Protein AF-A0A938WIM3-F1 (afdb_monomer_lite)

Sequence (213 aa):
MIEVRVRYTKAAQGDPAMLARLRRPMVLGEALARQVADRVARQGRTATPFDAYSGERKGRAYVVSDAYAAQLGLAGARWRSSSAFHAGAGVRPGTARATGGMWRGLQVRNSGADAVILDFAGS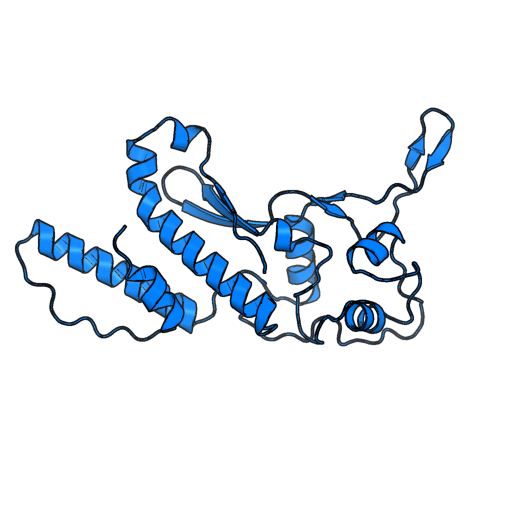SLGAKRQATKTKSGRQRARPVLIRNQTKGGTVWRHSRVNVLQPTDSENEALGAAVARWAQQLISATLGGEVGRFSSSGDPVLLARLARPI

Secondary structure (DSSP, 8-state):
-PPPEEE--HHHHT-HHHHHHHHHHHHHHHHHHHHHHHIIIII---SS---TT----SSS-EE--HHHHHHTT---SEES-HHHHHHHTTPPTT----STTGGGGEEEEEETTTEEEEEE-SEEEEEEEEEEEPTTS-EEEEEEEEEHHHHHHHHHHHH---TTPPPHHHHHHHHHHHHHHHHHHHHHHHT---------S-HHHHHHHTS--

Foldseek 3Di:
DQDEAEDEDPVCVVDVVLCVLCVLVSLLQRLLLVVLVCCQQPVLDAQDFFFPLVDQDPDDWQFFDQVLLVLLVHGDGTHSGSNRSCVVSVHDGRGPNPLSCQSNQFYWYDDPSHDIDTARADWGFDRDFDQDQDPVRDTDRDGDTDGSRVSQVVCCVPTVGRSSDDHPLSVQLSVLLVVVVVLVVCCVVVVHDRDDDDGGGDVSSNVSSPDDD

Radius of gyration: 21.4 Å; chains: 1; bounding box: 56×39×64 Å

Structure (mmCIF, N/CA/C/O backbone):
data_AF-A0A938WIM3-F1
#
_entry.id   AF-A0A938WIM3-F1
#
loop_
_atom_site.group_PDB
_atom_site.id
_atom_site.type_symbol
_atom_site.label_atom_id
_atom_site.label_alt_id
_atom_site.label_comp_id
_atom_site.label_asym_id
_atom_site.label_entity_id
_atom_site.label_seq_id
_atom_site.pdbx_PDB_ins_code
_atom_site.Cartn_x
_atom_site.Cartn_y
_atom_site.Cartn_z
_atom_site.occupancy
_atom_site.B_iso_or_equiv
_atom_site.auth_seq_id
_atom_site.auth_comp_id
_atom_site.auth_asym_id
_atom_site.auth_atom_id
_atom_site.pdbx_PDB_model_num
ATOM 1 N N . MET A 1 1 ? 9.669 -10.719 -0.616 1.00 66.88 1 MET A N 1
ATOM 2 C CA . MET A 1 1 ? 8.440 -10.334 0.113 1.00 66.88 1 MET A CA 1
ATOM 3 C C . MET A 1 1 ? 8.373 -8.810 0.136 1.00 66.88 1 MET A C 1
ATOM 5 O O . MET A 1 1 ? 9.432 -8.205 0.243 1.00 66.88 1 MET A O 1
ATOM 9 N N . ILE A 1 2 ? 7.205 -8.191 -0.071 1.00 82.69 2 ILE A N 1
ATOM 10 C CA . ILE A 1 2 ? 7.058 -6.733 0.105 1.00 82.69 2 ILE A CA 1
ATOM 11 C C . ILE A 1 2 ? 6.958 -6.480 1.612 1.00 82.69 2 ILE A C 1
ATOM 13 O O . ILE A 1 2 ? 6.100 -7.061 2.270 1.00 82.69 2 ILE A O 1
ATOM 17 N N . GLU A 1 3 ? 7.861 -5.671 2.154 1.00 88.69 3 GLU A N 1
ATOM 18 C CA . GLU A 1 3 ? 7.869 -5.303 3.570 1.00 88.69 3 GLU A CA 1
ATOM 19 C C . GLU A 1 3 ? 6.874 -4.161 3.816 1.00 88.69 3 GLU A C 1
ATOM 21 O O . GLU A 1 3 ? 6.844 -3.193 3.055 1.00 88.69 3 GLU A O 1
ATOM 26 N N . VAL A 1 4 ? 6.069 -4.275 4.875 1.00 92.38 4 VAL A N 1
ATOM 27 C CA . VAL A 1 4 ? 5.152 -3.222 5.327 1.00 92.38 4 VAL A CA 1
ATOM 28 C C . VAL A 1 4 ? 5.770 -2.540 6.535 1.00 92.38 4 VAL A C 1
ATOM 30 O O . VAL A 1 4 ? 6.041 -3.193 7.541 1.00 92.38 4 VAL A O 1
ATOM 33 N N . ARG A 1 5 ? 5.973 -1.225 6.452 1.00 95.31 5 ARG A N 1
ATOM 34 C CA . ARG A 1 5 ? 6.494 -0.430 7.570 1.00 95.31 5 ARG A CA 1
ATOM 35 C C . ARG A 1 5 ? 5.356 0.207 8.348 1.00 95.31 5 ARG A C 1
ATOM 37 O O . ARG A 1 5 ? 4.526 0.885 7.758 1.00 95.31 5 ARG A O 1
ATOM 44 N N . VAL A 1 6 ? 5.351 0.056 9.665 1.00 95.12 6 VAL A N 1
ATOM 45 C CA . VAL A 1 6 ? 4.399 0.742 10.547 1.00 95.12 6 VAL A CA 1
ATOM 46 C C . VAL A 1 6 ? 5.105 1.919 11.201 1.00 95.12 6 VAL A C 1
ATOM 48 O O . VAL A 1 6 ? 6.184 1.759 11.770 1.00 95.12 6 VAL A O 1
ATOM 51 N N . ARG A 1 7 ? 4.529 3.118 11.095 1.00 94.62 7 ARG A N 1
ATOM 52 C CA . ARG A 1 7 ? 5.151 4.339 11.610 1.00 94.62 7 ARG A CA 1
ATOM 53 C C . ARG A 1 7 ? 4.153 5.227 12.334 1.00 94.62 7 ARG A C 1
ATOM 55 O O . ARG A 1 7 ? 3.175 5.677 11.752 1.00 94.62 7 ARG A O 1
ATOM 62 N N . TYR A 1 8 ? 4.492 5.583 13.564 1.00 93.50 8 TYR A N 1
ATOM 63 C CA . TYR A 1 8 ? 3.799 6.624 14.310 1.00 93.50 8 TYR A CA 1
ATOM 64 C C . TYR A 1 8 ? 4.459 7.990 14.071 1.00 93.50 8 TYR A C 1
ATOM 66 O O . TYR A 1 8 ? 5.676 8.088 13.867 1.00 93.50 8 TYR A O 1
ATOM 74 N N . THR A 1 9 ? 3.666 9.059 14.057 1.00 92.50 9 THR A N 1
ATOM 75 C CA . THR A 1 9 ? 4.173 10.434 14.073 1.00 92.50 9 THR A CA 1
ATOM 76 C C . THR A 1 9 ? 4.853 10.724 15.409 1.00 92.50 9 THR A C 1
ATOM 78 O O . THR A 1 9 ? 4.514 10.130 16.429 1.00 92.50 9 THR A O 1
ATOM 81 N N . LYS A 1 10 ? 5.787 11.685 15.424 1.00 92.12 10 LYS A N 1
ATOM 82 C CA . LYS A 1 10 ? 6.455 12.115 16.665 1.00 92.12 10 LYS A CA 1
ATOM 83 C C . LYS A 1 10 ? 5.457 12.562 17.738 1.00 92.12 10 LYS A C 1
ATOM 85 O O . LYS A 1 10 ? 5.665 12.275 18.906 1.00 92.12 10 LYS A O 1
ATOM 90 N N . ALA A 1 11 ? 4.378 13.231 17.323 1.00 89.44 11 ALA A N 1
ATOM 91 C CA . ALA A 1 11 ? 3.314 13.665 18.224 1.00 89.44 11 ALA A CA 1
ATOM 92 C C . ALA A 1 11 ? 2.651 12.471 18.924 1.00 89.44 11 ALA A C 1
ATOM 94 O O . ALA A 1 11 ? 2.582 12.454 20.144 1.00 89.44 11 ALA A O 1
ATOM 95 N N . ALA A 1 12 ? 2.269 11.435 18.167 1.00 90.31 12 ALA A N 1
ATOM 96 C CA . ALA A 1 12 ? 1.715 10.217 18.751 1.00 90.31 12 ALA A CA 1
ATOM 97 C C . ALA A 1 12 ? 2.726 9.530 19.680 1.00 90.31 12 ALA A C 1
ATOM 99 O O . ALA A 1 12 ? 2.367 9.116 20.767 1.00 90.31 12 ALA A O 1
ATOM 100 N N . GLN A 1 13 ? 4.008 9.462 19.307 1.00 91.25 13 GLN A N 1
ATOM 101 C CA . GLN A 1 13 ? 5.039 8.851 20.159 1.00 91.25 13 GLN A CA 1
ATOM 102 C C . GLN A 1 13 ? 5.211 9.543 21.523 1.00 91.25 13 GLN A C 1
ATOM 104 O O . GLN A 1 13 ? 5.648 8.891 22.466 1.00 91.25 13 GLN A O 1
ATOM 109 N N . GLY A 1 14 ? 4.886 10.835 21.625 1.00 91.44 14 GLY A N 1
ATOM 110 C CA . GLY A 1 14 ? 4.931 11.600 22.873 1.00 91.44 14 GLY A CA 1
ATOM 111 C C . GLY A 1 14 ? 3.618 11.623 23.662 1.00 91.44 14 GLY A C 1
ATOM 112 O O . GLY A 1 14 ? 3.595 12.198 24.745 1.00 91.44 14 GLY A O 1
ATOM 113 N N . ASP A 1 15 ? 2.541 11.026 23.144 1.00 94.00 15 ASP A N 1
ATOM 114 C CA . ASP A 1 15 ? 1.203 11.057 23.744 1.00 94.00 15 ASP A CA 1
ATOM 115 C C . ASP A 1 15 ? 0.651 9.624 23.913 1.00 94.00 15 ASP A C 1
ATOM 117 O O . ASP A 1 15 ? 0.128 9.027 22.961 1.00 94.00 15 ASP A O 1
ATOM 121 N N . PRO A 1 16 ? 0.738 9.050 25.131 1.00 93.12 16 PRO A N 1
ATOM 122 C CA . PRO A 1 16 ? 0.231 7.710 25.418 1.00 93.12 16 PRO A CA 1
ATOM 123 C C . PRO A 1 16 ? -1.268 7.537 25.137 1.00 93.12 16 PRO A C 1
ATOM 125 O O . PRO A 1 16 ? -1.687 6.463 24.697 1.00 93.12 16 PRO A O 1
ATOM 128 N N . ALA A 1 17 ? -2.080 8.577 25.349 1.00 91.75 17 ALA A N 1
ATOM 129 C CA . ALA A 1 17 ? -3.516 8.518 25.091 1.00 91.75 17 ALA A CA 1
ATOM 130 C C . ALA A 1 17 ? -3.792 8.464 23.582 1.00 91.75 17 ALA A C 1
ATOM 132 O O . ALA A 1 17 ? -4.634 7.684 23.125 1.00 91.75 17 ALA A O 1
ATOM 133 N N . MET A 1 18 ? -3.033 9.223 22.787 1.00 92.81 18 MET A N 1
ATOM 134 C CA . MET A 1 18 ? -3.094 9.140 21.329 1.00 92.81 18 MET A CA 1
ATOM 135 C C . MET A 1 18 ? -2.651 7.764 20.816 1.00 92.81 18 MET A C 1
ATOM 137 O O . MET A 1 18 ? -3.316 7.204 19.943 1.00 92.81 18 MET A O 1
ATOM 141 N N . LEU A 1 19 ? -1.584 7.172 21.366 1.00 91.31 19 LEU A N 1
ATOM 142 C CA . LEU A 1 19 ? -1.172 5.805 21.003 1.00 91.31 19 LEU A CA 1
ATOM 143 C C . LEU A 1 19 ? -2.258 4.777 21.314 1.00 91.31 19 LEU A C 1
ATOM 145 O O . LEU A 1 19 ? -2.534 3.915 20.477 1.00 91.31 19 LEU A O 1
ATOM 149 N N . ALA A 1 20 ? -2.899 4.882 22.480 1.00 89.50 20 ALA A N 1
ATOM 150 C CA . ALA A 1 20 ? -3.992 3.995 22.858 1.00 89.50 20 ALA A CA 1
ATOM 151 C C . ALA A 1 20 ? -5.162 4.081 21.862 1.00 89.50 20 ALA A C 1
ATOM 153 O O . ALA A 1 20 ? -5.656 3.046 21.409 1.00 89.50 20 ALA A O 1
ATOM 154 N N . ARG A 1 21 ? -5.545 5.298 21.447 1.00 88.94 21 ARG A N 1
ATOM 155 C CA . ARG A 1 21 ? -6.585 5.530 20.424 1.00 88.94 21 ARG A CA 1
ATOM 156 C C . ARG A 1 21 ? -6.195 4.965 19.057 1.00 88.94 21 ARG A C 1
ATOM 158 O O . ARG A 1 21 ? -7.014 4.334 18.393 1.00 88.94 21 ARG A O 1
ATOM 165 N N . LEU A 1 22 ? -4.939 5.146 18.651 1.00 91.81 22 LEU A N 1
ATOM 166 C CA . LEU A 1 22 ? -4.439 4.720 17.342 1.00 91.81 22 LEU A CA 1
ATOM 167 C C . LEU A 1 22 ? -4.170 3.215 17.238 1.00 91.81 22 LEU A C 1
ATOM 169 O O . LEU A 1 22 ? -4.113 2.701 16.122 1.00 91.81 22 LEU A O 1
ATOM 173 N N . ARG A 1 23 ? -4.023 2.493 18.356 1.00 89.81 23 ARG A N 1
ATOM 174 C CA . ARG A 1 23 ? -3.615 1.076 18.366 1.00 89.81 23 ARG A CA 1
ATOM 175 C C . ARG A 1 23 ? -4.483 0.209 17.451 1.00 89.81 23 ARG A C 1
ATOM 177 O O . ARG A 1 23 ? -3.959 -0.477 16.578 1.00 89.81 23 ARG A O 1
ATOM 184 N N . ARG A 1 24 ? -5.808 0.275 17.606 1.00 89.06 24 ARG A N 1
ATOM 185 C CA . ARG A 1 24 ? -6.769 -0.514 16.811 1.00 89.06 24 ARG A CA 1
ATOM 186 C C . ARG A 1 24 ? -6.771 -0.122 15.321 1.00 89.06 24 ARG A C 1
ATOM 188 O O . ARG A 1 24 ? -6.560 -1.009 14.492 1.00 89.06 24 ARG A O 1
ATOM 195 N N . PRO A 1 25 ? -6.934 1.165 14.948 1.00 90.88 25 PRO A N 1
ATOM 196 C CA . PRO A 1 25 ? -6.823 1.594 13.553 1.00 90.88 25 PRO A CA 1
ATOM 197 C C . PRO A 1 25 ? -5.499 1.205 12.884 1.00 90.88 25 PRO A C 1
ATOM 199 O O . PRO A 1 25 ? -5.487 0.796 11.724 1.00 90.88 25 PRO A O 1
ATOM 202 N N . MET A 1 26 ? -4.376 1.311 13.599 1.00 93.88 26 MET A N 1
ATOM 203 C CA . MET A 1 26 ? -3.057 0.977 13.056 1.00 93.88 26 MET A CA 1
ATOM 204 C C . MET A 1 26 ? -2.914 -0.525 12.793 1.00 93.88 26 MET A C 1
ATOM 206 O O . MET A 1 26 ? -2.364 -0.895 11.758 1.00 93.88 26 MET A O 1
ATOM 210 N N . VAL A 1 27 ? -3.472 -1.378 13.661 1.00 91.88 27 VAL A N 1
ATOM 211 C CA . VAL A 1 27 ? -3.548 -2.833 13.435 1.00 91.88 27 VAL A CA 1
ATOM 212 C C . VAL A 1 27 ? -4.383 -3.159 12.191 1.00 91.88 27 VAL A C 1
ATOM 214 O O . VAL A 1 27 ? -3.941 -3.961 11.366 1.00 91.88 27 VAL A O 1
ATOM 217 N N . LEU A 1 28 ? -5.542 -2.508 11.997 1.00 92.12 28 LEU A N 1
ATOM 218 C CA . LEU A 1 28 ? -6.341 -2.667 10.768 1.00 92.12 28 LEU A CA 1
ATOM 219 C C . LEU A 1 28 ? -5.537 -2.267 9.530 1.00 92.12 28 LEU A C 1
ATOM 221 O O . LEU A 1 28 ? -5.473 -3.017 8.555 1.00 92.12 28 LEU A O 1
ATOM 225 N N . GLY A 1 29 ? -4.899 -1.096 9.583 1.00 94.31 29 GLY A N 1
ATOM 226 C CA . GLY A 1 29 ? -4.093 -0.579 8.485 1.00 94.31 29 GLY A CA 1
ATOM 227 C C . GLY A 1 29 ? -2.927 -1.504 8.136 1.00 94.31 29 GLY A C 1
ATOM 228 O O . GLY A 1 29 ? -2.698 -1.785 6.961 1.00 94.31 29 GLY A O 1
ATOM 229 N N . GLU A 1 30 ? -2.212 -2.022 9.137 1.00 95.25 30 GLU A N 1
ATOM 230 C CA . GLU A 1 30 ? -1.117 -2.974 8.937 1.00 95.25 30 GLU A CA 1
ATOM 231 C C . GLU A 1 30 ? -1.606 -4.282 8.309 1.00 95.25 30 GLU A C 1
ATOM 233 O O . GLU A 1 30 ? -1.016 -4.751 7.331 1.00 95.25 30 GLU A O 1
ATOM 238 N N . ALA A 1 31 ? -2.689 -4.859 8.832 1.00 93.75 31 ALA A N 1
ATOM 239 C CA . ALA A 1 31 ? -3.257 -6.095 8.307 1.00 93.75 31 ALA A CA 1
ATOM 240 C C . ALA A 1 31 ? -3.690 -5.937 6.841 1.00 93.75 31 ALA A C 1
ATOM 242 O O . ALA A 1 31 ? -3.344 -6.779 6.005 1.00 93.75 31 ALA A O 1
ATOM 243 N N . LEU A 1 32 ? -4.363 -4.828 6.515 1.00 94.88 32 LEU A N 1
ATOM 244 C CA . LEU A 1 32 ? -4.745 -4.484 5.147 1.00 94.88 32 LEU A CA 1
ATOM 245 C C . LEU A 1 32 ? -3.515 -4.296 4.250 1.00 94.88 32 LEU A C 1
ATOM 247 O O . LEU A 1 32 ? -3.451 -4.874 3.167 1.00 94.88 32 LEU A O 1
ATOM 251 N N . ALA A 1 33 ? -2.508 -3.539 4.691 1.00 94.25 33 ALA A N 1
ATOM 252 C CA . ALA A 1 33 ? -1.297 -3.304 3.907 1.00 94.25 33 ALA A CA 1
ATOM 253 C C . ALA A 1 33 ? -0.549 -4.609 3.606 1.00 94.25 33 ALA A C 1
ATOM 255 O O . ALA A 1 33 ? -0.057 -4.796 2.492 1.00 94.25 33 ALA A O 1
ATOM 256 N N . ARG A 1 34 ? -0.499 -5.539 4.568 1.00 92.69 34 ARG A N 1
ATOM 257 C CA . ARG A 1 34 ? 0.069 -6.881 4.368 1.00 92.69 34 ARG A CA 1
ATOM 258 C C . ARG A 1 34 ? -0.753 -7.698 3.375 1.00 92.69 34 ARG A C 1
ATOM 260 O O . ARG A 1 34 ? -0.168 -8.395 2.551 1.00 92.69 34 ARG A O 1
ATOM 267 N N . GLN A 1 35 ? -2.081 -7.600 3.418 1.00 92.00 35 GLN A N 1
ATOM 268 C CA . GLN A 1 35 ? -2.950 -8.281 2.457 1.00 92.00 35 GLN A CA 1
ATOM 269 C C . GLN A 1 35 ? -2.756 -7.739 1.035 1.00 92.00 35 GLN A C 1
ATOM 271 O O . GLN A 1 35 ? -2.513 -8.517 0.114 1.00 92.00 35 GLN A O 1
ATOM 276 N N . VAL A 1 36 ? -2.727 -6.414 0.868 1.00 90.75 36 VAL A N 1
ATOM 277 C CA . VAL A 1 36 ? -2.413 -5.753 -0.410 1.00 90.75 36 VAL A CA 1
ATOM 278 C C . VAL A 1 36 ? -1.029 -6.172 -0.914 1.00 90.75 36 VAL A C 1
ATOM 280 O O . VAL A 1 36 ? -0.871 -6.539 -2.080 1.00 90.75 36 VAL A O 1
ATOM 283 N N . ALA A 1 37 ? -0.022 -6.170 -0.037 1.00 89.31 37 ALA A N 1
ATOM 284 C CA . ALA A 1 37 ? 1.333 -6.605 -0.355 1.00 89.31 37 ALA A CA 1
ATOM 285 C C . ALA A 1 37 ? 1.375 -8.060 -0.847 1.00 89.31 37 ALA A C 1
ATOM 287 O O . ALA A 1 37 ? 2.005 -8.341 -1.868 1.00 89.31 37 ALA A O 1
ATOM 288 N N . ASP A 1 38 ? 0.700 -8.982 -0.157 1.00 87.75 38 ASP A N 1
ATOM 289 C CA . ASP A 1 38 ? 0.622 -10.393 -0.542 1.00 87.75 38 ASP A CA 1
ATOM 290 C C . ASP A 1 38 ? -0.124 -10.574 -1.872 1.00 87.75 38 ASP A C 1
ATOM 292 O O . ASP A 1 38 ? 0.373 -11.266 -2.768 1.00 87.75 38 ASP A O 1
ATOM 296 N N . ARG A 1 39 ? -1.273 -9.913 -2.042 1.00 86.44 39 ARG A N 1
ATOM 297 C CA . ARG A 1 39 ? -2.090 -9.968 -3.261 1.00 86.44 39 ARG A CA 1
ATOM 298 C C . ARG A 1 39 ? -1.319 -9.464 -4.480 1.00 86.44 39 ARG A C 1
ATOM 300 O O . ARG A 1 39 ? -1.265 -10.149 -5.504 1.00 86.44 39 ARG A O 1
ATOM 307 N N . VAL A 1 40 ? -0.621 -8.338 -4.364 1.00 82.12 40 VAL A N 1
ATOM 308 C CA . VAL A 1 40 ? 0.190 -7.806 -5.468 1.00 82.12 40 VAL A CA 1
ATOM 309 C C . VAL A 1 40 ? 1.455 -8.638 -5.700 1.00 82.12 40 VAL A C 1
ATOM 311 O O . VAL A 1 40 ? 1.787 -8.943 -6.846 1.00 82.12 40 VAL A O 1
ATOM 314 N N . ALA A 1 41 ? 2.181 -9.030 -4.647 1.00 77.44 41 ALA A N 1
ATOM 315 C CA . ALA A 1 41 ? 3.459 -9.728 -4.798 1.00 77.44 41 ALA A CA 1
ATOM 316 C C . ALA A 1 41 ? 3.312 -11.181 -5.260 1.00 77.44 41 ALA A C 1
ATOM 318 O O . ALA A 1 41 ? 4.121 -11.639 -6.070 1.00 77.44 41 ALA A O 1
ATOM 319 N N . ARG A 1 42 ? 2.332 -11.914 -4.718 1.00 73.88 42 ARG A N 1
ATOM 320 C CA . ARG A 1 42 ? 2.145 -13.351 -4.974 1.00 73.88 42 ARG A CA 1
ATOM 321 C C . ARG A 1 42 ? 1.179 -13.597 -6.122 1.00 73.88 42 ARG A C 1
ATOM 323 O O . ARG A 1 42 ? 1.461 -14.413 -6.996 1.00 73.88 42 ARG A O 1
ATOM 330 N N . GLN A 1 43 ? 0.049 -12.892 -6.117 1.00 74.50 43 GLN A N 1
ATOM 331 C CA . GLN A 1 43 ? -1.038 -13.143 -7.065 1.00 74.50 43 GLN A CA 1
ATOM 332 C C . GLN A 1 43 ? -0.973 -12.206 -8.272 1.00 74.50 43 GLN A C 1
ATOM 334 O O . GLN A 1 43 ? -1.566 -12.507 -9.302 1.00 74.50 43 GLN A O 1
ATOM 339 N N . GLY A 1 44 ? -0.243 -11.087 -8.171 1.00 74.75 44 GLY A N 1
ATOM 340 C CA . GLY A 1 44 ? -0.193 -10.088 -9.234 1.00 74.75 44 GLY A CA 1
ATOM 341 C C . GLY A 1 44 ? -1.495 -9.305 -9.396 1.00 74.75 44 GLY A C 1
ATOM 342 O O . GLY A 1 44 ? -1.663 -8.610 -10.391 1.00 74.75 44 GLY A O 1
ATOM 343 N N . ARG A 1 45 ? -2.418 -9.425 -8.439 1.00 77.31 45 ARG A N 1
ATOM 344 C CA . ARG A 1 45 ? -3.767 -8.867 -8.533 1.00 77.31 45 ARG A CA 1
ATOM 345 C C . ARG A 1 45 ? -3.829 -7.483 -7.899 1.00 77.31 45 ARG A C 1
ATOM 347 O O . ARG A 1 45 ? -3.130 -7.193 -6.932 1.00 77.31 45 ARG A O 1
ATOM 354 N N . THR A 1 46 ? -4.707 -6.650 -8.438 1.00 82.31 46 THR A N 1
ATOM 355 C CA . THR A 1 46 ? -5.163 -5.382 -7.845 1.00 82.31 46 THR A CA 1
ATOM 356 C C . THR A 1 46 ? -6.684 -5.443 -7.691 1.00 82.31 46 THR A C 1
ATOM 358 O O . THR A 1 46 ? -7.274 -6.446 -8.086 1.00 82.31 46 THR A O 1
ATOM 361 N N . ALA A 1 47 ? -7.303 -4.494 -6.974 1.00 83.62 47 ALA A N 1
ATOM 362 C CA . ALA A 1 47 ? -8.734 -4.613 -6.662 1.00 83.62 47 ALA A CA 1
ATOM 363 C C . ALA A 1 47 ? -9.567 -4.507 -7.940 1.00 83.62 47 ALA A C 1
ATOM 365 O O . ALA A 1 47 ? -10.433 -5.334 -8.193 1.00 83.62 47 ALA A O 1
ATOM 366 N N . THR A 1 48 ? -9.184 -3.564 -8.794 1.00 80.19 48 THR A N 1
ATOM 367 C CA . THR A 1 48 ? -9.629 -3.481 -10.178 1.00 80.19 48 THR A CA 1
ATOM 368 C C . THR A 1 48 ? -8.585 -4.150 -11.072 1.00 80.19 48 THR A C 1
ATOM 370 O O . THR A 1 48 ? -7.450 -3.667 -11.108 1.00 80.19 48 THR A O 1
ATOM 373 N N . PRO A 1 49 ? -8.909 -5.239 -11.790 1.00 71.50 49 PRO A N 1
ATOM 374 C CA . PRO A 1 49 ? -8.000 -5.828 -12.767 1.00 71.50 49 PRO A CA 1
ATOM 375 C C . PRO A 1 49 ? -7.580 -4.793 -13.817 1.00 71.50 49 PRO A C 1
ATOM 377 O O . PRO A 1 49 ? -8.395 -3.985 -14.256 1.00 71.50 49 PRO A O 1
ATOM 380 N N . PHE A 1 50 ? -6.317 -4.818 -14.240 1.00 72.12 50 PHE A N 1
ATOM 381 C CA . PHE A 1 50 ? -5.867 -4.031 -15.384 1.00 72.12 50 PHE A CA 1
ATOM 382 C C . PHE A 1 50 ? -4.704 -4.694 -16.098 1.00 72.12 50 PHE A C 1
ATOM 384 O O . PHE A 1 50 ? -3.867 -5.361 -15.488 1.00 72.12 50 PHE A O 1
ATOM 391 N N . ASP A 1 51 ? -4.598 -4.404 -17.386 1.00 65.19 51 ASP A N 1
ATOM 392 C CA . ASP A 1 51 ? -3.514 -4.889 -18.221 1.00 65.19 51 ASP A CA 1
ATOM 393 C C . ASP A 1 51 ? -2.264 -4.011 -18.066 1.00 65.19 51 ASP A C 1
ATOM 395 O O . ASP A 1 51 ? -1.865 -3.242 -18.946 1.00 65.19 51 ASP A O 1
ATOM 399 N N . ALA A 1 52 ? -1.624 -4.104 -16.899 1.00 63.53 52 ALA A N 1
ATOM 400 C CA . ALA A 1 52 ? -0.321 -3.497 -16.664 1.00 63.53 52 ALA A CA 1
ATOM 401 C C . ALA A 1 52 ? 0.692 -3.978 -17.712 1.00 63.53 52 ALA A C 1
ATOM 403 O O . ALA A 1 52 ? 0.950 -5.176 -17.840 1.00 63.53 52 ALA A O 1
ATOM 404 N N . TYR A 1 53 ? 1.320 -3.032 -18.412 1.00 65.44 53 TYR A N 1
ATOM 405 C CA . TYR A 1 53 ? 2.434 -3.303 -19.324 1.00 65.44 53 TYR A CA 1
ATOM 406 C C . TYR A 1 53 ? 2.108 -4.274 -20.478 1.00 65.44 53 TYR A C 1
ATOM 408 O O . TYR A 1 53 ? 3.026 -4.892 -21.005 1.00 65.44 53 TYR A O 1
ATOM 416 N N . SER A 1 54 ? 0.844 -4.408 -20.899 1.00 57.28 54 SER A N 1
ATOM 417 C CA . SER A 1 54 ? 0.435 -5.311 -21.995 1.00 57.28 54 SER A CA 1
ATOM 418 C C . SER A 1 54 ? 0.737 -4.779 -23.401 1.00 57.28 54 SER A C 1
ATOM 420 O O . SER A 1 54 ? 0.804 -5.544 -24.359 1.00 57.28 54 SER A O 1
ATOM 422 N N . GLY A 1 55 ? 0.942 -3.468 -23.546 1.00 58.91 55 GLY A N 1
ATOM 423 C CA . GLY A 1 55 ? 1.121 -2.836 -24.851 1.00 58.91 55 GLY A CA 1
ATOM 424 C C . GLY A 1 55 ? 2.551 -2.918 -25.394 1.00 58.91 55 GLY A C 1
ATOM 425 O O . GLY A 1 55 ? 3.474 -2.311 -24.839 1.00 58.91 55 GLY A O 1
ATOM 426 N N . GLU A 1 56 ? 2.729 -3.555 -26.554 1.00 58.53 56 GLU A N 1
ATOM 427 C CA . GLU A 1 56 ? 3.849 -3.237 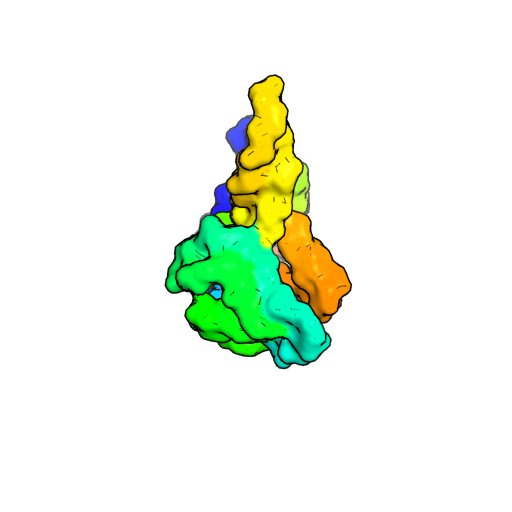-27.444 1.00 58.53 56 GLU A CA 1
ATOM 428 C C . GLU A 1 56 ? 3.570 -1.902 -28.145 1.00 58.53 56 GLU A C 1
ATOM 430 O O . GLU A 1 56 ? 2.777 -1.813 -29.081 1.00 58.53 56 GLU A O 1
ATOM 435 N N . ARG A 1 57 ? 4.236 -0.827 -27.714 1.00 58.25 57 ARG A N 1
ATOM 436 C CA . ARG A 1 57 ? 4.239 0.419 -28.489 1.00 58.25 57 ARG A CA 1
ATOM 437 C C . ARG A 1 57 ? 5.160 0.247 -29.701 1.00 58.25 57 ARG A C 1
ATOM 439 O O . ARG A 1 57 ? 6.377 0.216 -29.538 1.00 58.25 57 ARG A O 1
ATOM 446 N N . LYS A 1 58 ? 4.595 0.166 -30.911 1.00 55.59 58 LYS A N 1
ATOM 447 C CA . LYS A 1 58 ? 5.367 0.250 -32.162 1.00 55.59 58 LYS A CA 1
ATOM 448 C C . LYS A 1 58 ? 5.943 1.666 -32.321 1.00 55.59 58 LYS A C 1
ATOM 450 O O . LYS A 1 58 ? 5.229 2.648 -32.134 1.00 55.59 58 LYS A O 1
ATOM 455 N N . GLY A 1 59 ? 7.233 1.770 -32.649 1.00 65.31 59 GLY A N 1
ATOM 456 C C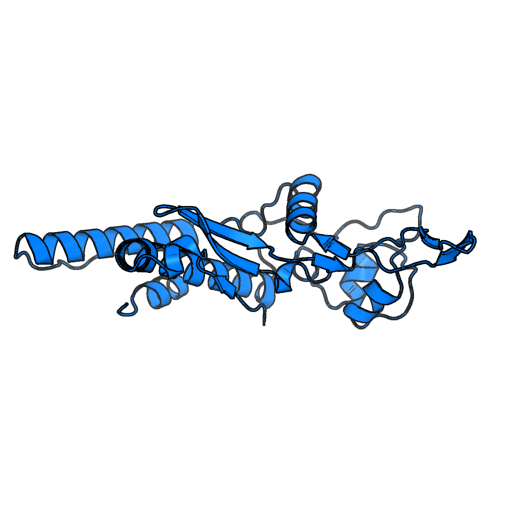A . GLY A 1 59 ? 7.845 3.005 -33.163 1.00 65.31 59 GLY A CA 1
ATOM 457 C C . GLY A 1 59 ? 9.102 3.505 -32.442 1.00 65.31 59 GLY A C 1
ATOM 458 O O . GLY A 1 59 ? 10.006 3.997 -33.110 1.00 65.31 59 GLY A O 1
ATOM 459 N N . ARG A 1 60 ? 9.222 3.388 -31.109 1.00 70.38 60 ARG A N 1
ATOM 460 C CA . ARG A 1 60 ? 10.422 3.852 -30.374 1.00 70.38 60 ARG A CA 1
ATOM 461 C C . ARG A 1 60 ? 10.835 2.883 -29.273 1.00 70.38 60 ARG A C 1
ATOM 463 O O . ARG A 1 60 ? 9.996 2.460 -28.483 1.00 70.38 60 ARG A O 1
ATOM 470 N N . ALA A 1 61 ? 12.140 2.613 -29.194 1.00 80.19 61 ALA A N 1
ATOM 471 C CA . ALA A 1 61 ? 12.724 1.832 -28.111 1.00 80.19 61 ALA A CA 1
ATOM 472 C C . ALA A 1 61 ? 12.352 2.438 -26.747 1.00 80.19 61 ALA A C 1
ATOM 474 O O . ALA A 1 61 ? 12.429 3.653 -26.538 1.00 80.19 61 ALA A O 1
ATOM 475 N N . TYR A 1 62 ? 11.963 1.579 -25.813 1.00 82.00 62 TYR A N 1
ATOM 476 C CA . TYR A 1 62 ? 11.791 1.931 -24.417 1.00 82.00 62 TYR A CA 1
ATOM 477 C C . TYR A 1 62 ? 13.169 2.102 -23.778 1.00 82.00 62 TYR A C 1
ATOM 479 O O . TYR A 1 62 ? 13.979 1.176 -23.773 1.00 82.00 62 TYR A O 1
ATOM 487 N N . VAL A 1 63 ? 13.454 3.305 -23.276 1.00 83.19 63 VAL A N 1
ATOM 488 C CA . VAL A 1 63 ? 14.763 3.640 -22.705 1.00 83.19 63 VAL A CA 1
ATOM 489 C C . VAL A 1 63 ? 14.636 3.913 -21.215 1.00 83.19 63 VAL A C 1
ATOM 491 O O . VAL A 1 63 ? 13.860 4.778 -20.798 1.00 83.19 63 VAL A O 1
ATOM 494 N N . VAL A 1 64 ? 15.443 3.211 -20.428 1.00 83.44 64 VAL A N 1
ATOM 495 C CA . VAL A 1 64 ? 15.622 3.414 -18.990 1.00 83.44 64 VAL A CA 1
ATOM 496 C C . VAL A 1 64 ? 17.079 3.751 -18.674 1.00 83.44 64 VAL A C 1
ATOM 498 O O . VAL A 1 64 ? 17.956 3.640 -19.524 1.00 83.44 64 VAL A O 1
ATOM 501 N N . SER A 1 65 ? 17.376 4.193 -17.456 1.00 83.69 65 SER A N 1
ATOM 502 C CA . SER A 1 65 ? 18.763 4.291 -16.992 1.00 83.69 65 SER A CA 1
ATOM 503 C C . SER A 1 65 ? 19.339 2.901 -16.688 1.00 83.69 65 SER A C 1
ATOM 505 O O . SER A 1 65 ? 18.619 2.048 -16.174 1.00 83.69 65 SER A O 1
ATOM 507 N N . ASP A 1 66 ? 20.635 2.681 -16.931 1.00 85.25 66 ASP A N 1
ATOM 508 C CA . ASP A 1 66 ? 21.277 1.390 -16.612 1.00 85.25 66 ASP A CA 1
ATOM 509 C C . ASP A 1 66 ? 21.187 1.052 -15.122 1.00 85.25 66 ASP A C 1
ATOM 511 O O . ASP A 1 66 ? 20.951 -0.093 -14.766 1.00 85.25 66 ASP A O 1
ATOM 515 N N . ALA A 1 67 ? 21.275 2.053 -14.240 1.00 83.75 67 ALA A N 1
ATOM 516 C CA . ALA A 1 67 ? 21.080 1.849 -12.805 1.00 83.75 67 ALA A CA 1
ATOM 517 C C . ALA A 1 67 ? 19.662 1.346 -12.470 1.00 83.75 67 ALA A C 1
ATOM 519 O O . ALA A 1 67 ? 19.487 0.529 -11.569 1.00 83.75 67 ALA A O 1
ATOM 520 N N . TYR A 1 68 ? 18.645 1.815 -13.202 1.00 83.69 68 TYR A N 1
ATOM 521 C CA . TYR A 1 68 ? 17.265 1.356 -13.042 1.00 83.69 68 TYR A CA 1
ATOM 522 C C . TYR A 1 68 ? 17.073 -0.075 -13.564 1.00 83.69 68 TYR A C 1
ATOM 524 O O . TYR A 1 68 ? 16.395 -0.867 -12.913 1.00 83.69 68 TYR A O 1
ATOM 532 N N . ALA A 1 69 ? 17.690 -0.418 -14.700 1.00 84.56 69 ALA A N 1
ATOM 533 C CA . ALA A 1 69 ? 17.694 -1.782 -15.231 1.00 84.56 69 ALA A CA 1
ATOM 534 C C . ALA A 1 69 ? 18.410 -2.753 -14.274 1.00 84.56 69 ALA A C 1
ATOM 536 O O . ALA A 1 69 ? 17.835 -3.769 -13.884 1.00 84.56 69 ALA A O 1
ATOM 537 N N . ALA A 1 70 ? 19.598 -2.380 -13.793 1.00 85.31 70 ALA A N 1
ATOM 538 C CA . ALA A 1 70 ? 20.393 -3.180 -12.865 1.00 85.31 70 ALA A CA 1
ATOM 539 C C . ALA A 1 70 ? 19.662 -3.449 -11.540 1.00 85.31 70 ALA A C 1
ATOM 541 O O . ALA A 1 70 ? 19.756 -4.545 -10.993 1.00 85.31 70 ALA A O 1
ATOM 542 N N . GLN A 1 71 ? 18.862 -2.497 -11.040 1.00 82.44 71 GLN A N 1
ATOM 543 C CA . GLN A 1 71 ? 18.042 -2.703 -9.838 1.00 82.44 71 GLN A CA 1
ATOM 544 C C . GLN A 1 71 ? 17.010 -3.836 -10.003 1.00 82.44 71 GLN A C 1
ATOM 546 O O . GLN A 1 71 ? 16.578 -4.425 -9.010 1.00 82.44 71 GLN A O 1
ATOM 551 N N . LEU A 1 72 ? 16.601 -4.125 -11.239 1.00 79.25 72 LEU A N 1
ATOM 552 C CA . LEU A 1 72 ? 15.694 -5.216 -11.584 1.00 79.25 72 LEU A CA 1
ATOM 553 C C . LEU A 1 72 ? 16.435 -6.467 -12.085 1.00 79.25 72 LEU A C 1
ATOM 555 O O . LEU A 1 72 ? 15.790 -7.383 -12.579 1.00 79.25 72 LEU A O 1
ATOM 559 N N . GLY A 1 73 ? 17.766 -6.513 -11.954 1.00 84.06 73 GLY A N 1
ATOM 560 C CA . GLY A 1 73 ? 18.590 -7.629 -12.423 1.00 84.06 73 GLY A CA 1
ATOM 561 C C . GLY A 1 73 ? 18.777 -7.668 -13.941 1.00 84.06 73 GLY A C 1
ATOM 562 O O . GLY A 1 73 ? 19.115 -8.715 -14.480 1.00 84.06 73 GLY A O 1
ATOM 563 N N . LEU A 1 74 ? 18.543 -6.551 -14.637 1.00 86.25 74 LEU A N 1
ATOM 564 C CA . LEU A 1 74 ? 18.615 -6.472 -16.093 1.00 86.25 74 LEU A CA 1
ATOM 565 C C . LEU A 1 74 ? 19.851 -5.721 -16.577 1.00 86.25 74 LEU A C 1
ATOM 567 O O . LEU A 1 74 ? 20.259 -4.719 -15.988 1.00 86.25 74 LEU A O 1
ATOM 571 N N . ALA A 1 75 ? 20.392 -6.171 -17.708 1.00 85.88 75 ALA A N 1
ATOM 572 C CA . ALA A 1 75 ? 21.456 -5.485 -18.424 1.00 85.88 75 ALA A CA 1
ATOM 573 C C . ALA A 1 75 ? 20.882 -4.555 -19.503 1.00 85.88 75 ALA A C 1
ATOM 575 O O . ALA A 1 75 ? 19.972 -4.923 -20.243 1.00 85.88 75 ALA A O 1
ATOM 576 N N . GLY A 1 76 ? 21.460 -3.359 -19.620 1.00 83.88 76 GLY A N 1
ATOM 577 C CA . GLY A 1 76 ? 21.191 -2.434 -20.717 1.00 83.88 76 GLY A CA 1
ATOM 578 C C . GLY A 1 76 ? 19.996 -1.493 -20.526 1.00 83.88 76 GLY A C 1
ATOM 579 O O . GLY A 1 76 ? 18.957 -1.807 -19.942 1.00 83.88 76 GLY A O 1
ATOM 580 N N . ALA A 1 77 ? 20.156 -0.296 -21.083 1.00 84.00 77 ALA A N 1
ATOM 581 C CA . ALA A 1 77 ? 19.198 0.801 -21.020 1.00 84.00 77 ALA A CA 1
ATOM 582 C C . ALA A 1 77 ? 18.086 0.755 -22.080 1.00 84.00 77 ALA A C 1
ATOM 584 O O . ALA A 1 77 ? 17.091 1.462 -21.932 1.00 84.00 77 ALA A O 1
ATOM 585 N N . ARG A 1 78 ? 18.243 -0.000 -23.174 1.00 87.00 78 ARG A N 1
ATOM 586 C CA . ARG A 1 78 ? 17.351 0.049 -24.346 1.00 87.00 78 ARG A CA 1
ATOM 587 C C . ARG A 1 78 ? 16.609 -1.265 -24.543 1.00 87.00 78 ARG A C 1
ATOM 589 O O . ARG A 1 78 ? 17.227 -2.314 -24.642 1.00 87.00 78 ARG A O 1
ATOM 596 N N . TRP A 1 79 ? 15.291 -1.169 -24.664 1.00 85.19 79 TRP A N 1
ATOM 597 C CA . TRP A 1 79 ? 14.375 -2.299 -24.766 1.00 85.19 79 TRP A CA 1
ATOM 598 C C . TRP A 1 79 ? 13.377 -2.066 -25.897 1.00 85.19 79 TRP A C 1
ATOM 600 O O . TRP A 1 79 ? 13.026 -0.925 -26.195 1.00 85.19 79 TRP A O 1
ATOM 610 N N . ARG A 1 80 ? 12.886 -3.139 -26.527 1.00 84.75 80 ARG A N 1
ATOM 611 C CA . ARG A 1 80 ? 11.892 -3.045 -27.613 1.00 84.75 80 ARG A CA 1
ATOM 612 C C . ARG A 1 80 ? 10.608 -2.342 -27.160 1.00 84.75 80 ARG A C 1
ATOM 614 O O . ARG A 1 80 ? 10.030 -1.567 -27.913 1.00 84.75 80 ARG A O 1
ATOM 621 N N . SER A 1 81 ? 10.188 -2.580 -25.923 1.00 82.38 81 SER A N 1
ATOM 622 C CA . SER A 1 81 ? 8.969 -2.029 -25.334 1.00 82.38 81 SER A CA 1
ATOM 623 C C . SER A 1 81 ? 9.057 -2.032 -23.804 1.00 82.38 81 SER A C 1
ATOM 625 O O . SER A 1 81 ? 9.927 -2.674 -23.211 1.00 82.38 81 SER A O 1
ATOM 627 N N . SER A 1 82 ? 8.128 -1.327 -23.152 1.00 79.06 82 SER A N 1
ATOM 628 C CA . SER A 1 82 ? 7.969 -1.413 -21.695 1.00 79.06 82 SER A CA 1
ATOM 629 C C . SER A 1 82 ? 7.558 -2.828 -21.271 1.00 79.06 82 SER A C 1
ATOM 631 O O . SER A 1 82 ? 8.059 -3.314 -20.261 1.00 79.06 82 SER A O 1
ATOM 633 N N . SER A 1 83 ? 6.726 -3.510 -22.068 1.00 78.69 83 SER A N 1
ATOM 634 C CA . SER A 1 83 ? 6.342 -4.906 -21.834 1.00 78.69 83 SER A CA 1
ATOM 635 C C . SER A 1 83 ? 7.554 -5.843 -21.833 1.00 78.69 83 SER A C 1
ATOM 637 O O . SER A 1 83 ? 7.721 -6.606 -20.889 1.00 78.69 83 SER A O 1
ATOM 639 N N . ALA A 1 84 ? 8.457 -5.718 -22.812 1.00 83.19 84 ALA A N 1
ATOM 640 C CA . ALA A 1 84 ? 9.675 -6.524 -22.910 1.00 83.19 84 ALA A CA 1
ATOM 641 C C . ALA A 1 84 ? 10.631 -6.283 -21.732 1.00 83.19 84 ALA A C 1
ATOM 643 O O . ALA A 1 84 ? 11.200 -7.227 -21.192 1.00 83.19 84 ALA A O 1
ATOM 644 N N . PHE A 1 85 ? 10.768 -5.027 -21.298 1.00 85.25 85 PHE A N 1
ATOM 645 C CA . PHE A 1 85 ? 11.549 -4.684 -20.109 1.00 85.25 85 PHE A CA 1
ATOM 646 C C . PHE A 1 85 ? 10.991 -5.346 -18.843 1.00 85.25 85 PHE A C 1
ATOM 648 O O . PHE A 1 85 ? 11.725 -5.971 -18.082 1.00 85.25 85 PHE A O 1
ATOM 655 N N . HIS A 1 86 ? 9.681 -5.236 -18.615 1.00 81.06 86 HIS A N 1
ATOM 656 C CA . HIS A 1 86 ? 9.046 -5.821 -17.436 1.00 81.06 86 HIS A CA 1
ATOM 657 C C . HIS A 1 86 ? 9.029 -7.357 -17.488 1.00 81.06 86 HIS A C 1
ATOM 659 O O . HIS A 1 86 ? 9.295 -7.989 -16.468 1.00 81.06 86 HIS A O 1
ATOM 665 N N . ALA A 1 87 ? 8.819 -7.954 -18.664 1.00 81.19 87 ALA A N 1
ATOM 666 C CA . ALA A 1 87 ? 8.944 -9.396 -18.866 1.00 81.19 87 ALA A CA 1
ATOM 667 C C . ALA A 1 87 ? 10.363 -9.889 -18.540 1.00 81.19 87 ALA A C 1
ATOM 669 O O . ALA A 1 87 ? 10.513 -10.855 -17.795 1.00 81.19 87 ALA A O 1
ATOM 670 N N . GLY A 1 88 ? 11.398 -9.175 -19.005 1.00 81.38 88 GLY A N 1
ATOM 671 C CA . GLY A 1 88 ? 12.792 -9.461 -18.657 1.00 81.38 88 GLY A CA 1
ATOM 672 C C . GLY A 1 88 ? 13.034 -9.436 -17.146 1.00 81.38 88 GLY A C 1
ATOM 673 O O . GLY A 1 88 ? 13.706 -10.314 -16.617 1.00 81.38 88 GLY A O 1
ATOM 674 N N . ALA A 1 89 ? 12.422 -8.488 -16.429 1.00 80.06 89 ALA A N 1
ATOM 675 C CA . ALA A 1 89 ? 12.496 -8.375 -14.967 1.00 80.06 89 ALA A CA 1
ATOM 676 C C . ALA A 1 89 ? 11.664 -9.436 -14.206 1.00 80.06 89 ALA A C 1
ATOM 678 O O . ALA A 1 89 ? 11.466 -9.308 -12.994 1.00 80.06 89 ALA A O 1
ATOM 679 N N . GLY A 1 90 ? 11.115 -10.447 -14.890 1.00 76.38 90 GLY A N 1
ATOM 680 C CA . GLY A 1 90 ? 10.281 -11.489 -14.283 1.00 76.38 90 GLY A CA 1
ATOM 681 C C . GLY A 1 90 ? 8.920 -10.983 -13.788 1.00 76.38 90 GLY A C 1
ATOM 682 O O . GLY A 1 90 ? 8.286 -11.600 -12.926 1.00 76.38 90 GLY A O 1
ATOM 683 N N . VAL A 1 91 ? 8.464 -9.835 -14.292 1.00 75.31 91 VAL A N 1
ATOM 684 C CA . VAL A 1 91 ? 7.162 -9.260 -13.948 1.00 75.31 91 VAL A CA 1
ATOM 685 C C . VAL A 1 91 ? 6.108 -9.958 -14.781 1.00 75.31 91 VAL A C 1
ATOM 687 O O . VAL A 1 91 ? 6.140 -9.912 -16.009 1.00 75.31 91 VAL A O 1
ATOM 690 N N . ARG A 1 92 ? 5.143 -10.583 -14.109 1.00 68.81 92 ARG A N 1
ATOM 691 C CA . ARG A 1 92 ? 3.983 -11.148 -14.797 1.00 68.81 92 ARG A CA 1
ATOM 692 C C . ARG A 1 92 ? 3.223 -10.019 -15.520 1.00 68.81 92 ARG A C 1
ATOM 694 O O . ARG A 1 92 ? 3.013 -8.967 -14.901 1.00 68.81 92 ARG A O 1
ATOM 701 N N . PRO A 1 93 ? 2.809 -10.209 -16.784 1.00 63.41 93 PRO A N 1
ATOM 702 C CA . PRO A 1 93 ? 1.929 -9.269 -17.480 1.00 63.41 93 PRO A CA 1
ATOM 703 C C . PRO A 1 93 ? 0.677 -8.971 -16.650 1.00 63.41 93 PRO A C 1
ATOM 705 O O . PRO A 1 93 ? 0.213 -9.837 -15.909 1.00 63.41 93 PRO A O 1
ATOM 708 N N . GLY A 1 94 ? 0.160 -7.744 -16.712 1.00 60.12 94 GLY A N 1
ATOM 709 C CA . GLY A 1 94 ? -1.012 -7.357 -15.919 1.00 60.12 94 GLY A CA 1
ATOM 710 C C . GLY A 1 94 ? -0.711 -7.030 -14.453 1.00 60.12 94 GLY A C 1
ATOM 711 O O . GLY A 1 94 ? -1.605 -6.633 -13.713 1.00 60.12 94 GLY A O 1
ATOM 712 N N . THR A 1 95 ? 0.544 -7.157 -14.001 1.00 67.31 95 THR A N 1
ATOM 713 C CA . THR A 1 95 ? 0.883 -6.956 -12.586 1.00 67.31 95 THR A CA 1
ATOM 714 C C . THR A 1 95 ? 1.634 -5.651 -12.338 1.00 67.31 95 THR A C 1
ATOM 716 O O . THR A 1 95 ? 2.603 -5.312 -13.014 1.00 67.31 95 THR A O 1
ATOM 719 N N . ALA A 1 96 ? 1.255 -4.936 -11.275 1.00 67.06 96 ALA A N 1
ATOM 720 C CA . ALA A 1 96 ? 1.990 -3.766 -10.785 1.00 67.06 96 ALA A CA 1
ATOM 721 C C . ALA A 1 96 ? 3.241 -4.143 -9.963 1.00 67.06 96 ALA A C 1
ATOM 723 O O . ALA A 1 96 ? 3.785 -3.300 -9.248 1.00 67.06 96 ALA A O 1
ATOM 724 N N . ARG A 1 97 ? 3.690 -5.407 -10.005 1.00 68.56 97 ARG A N 1
ATOM 725 C CA . ARG A 1 97 ? 4.666 -5.967 -9.056 1.00 68.56 97 ARG A CA 1
ATOM 726 C C . ARG A 1 97 ? 6.032 -5.273 -9.105 1.00 68.56 97 ARG A C 1
ATOM 728 O O . ARG A 1 97 ? 6.657 -5.117 -8.058 1.00 68.56 97 ARG A O 1
ATOM 735 N N . ALA A 1 98 ? 6.487 -4.806 -10.272 1.00 61.06 98 ALA A N 1
ATOM 736 C CA . ALA A 1 98 ? 7.744 -4.060 -10.388 1.00 61.06 98 ALA A CA 1
ATOM 737 C C . ALA A 1 98 ? 7.544 -2.632 -10.903 1.00 61.06 98 ALA A C 1
ATOM 739 O O . ALA A 1 98 ? 7.697 -2.320 -12.079 1.00 61.06 98 ALA A O 1
ATOM 740 N N . THR A 1 99 ? 7.302 -1.727 -9.966 1.00 64.06 99 THR A N 1
ATOM 741 C CA . THR A 1 99 ? 7.260 -0.271 -10.165 1.00 64.06 99 THR A CA 1
ATOM 742 C C . THR A 1 99 ? 8.561 0.384 -9.678 1.00 64.06 99 THR A C 1
ATOM 744 O O . THR A 1 99 ? 8.568 1.394 -8.971 1.00 64.06 99 THR A O 1
ATOM 747 N N . GLY A 1 100 ? 9.706 -0.227 -10.010 1.00 65.75 100 GLY A N 1
ATOM 748 C CA . GLY A 1 100 ? 11.030 0.353 -9.760 1.00 65.75 100 GLY A CA 1
ATOM 749 C C . GLY A 1 100 ? 11.329 0.648 -8.289 1.00 65.75 100 GLY A C 1
ATOM 750 O O . GLY A 1 100 ? 11.857 1.709 -7.971 1.00 65.75 100 GLY A O 1
ATOM 751 N N . GLY A 1 101 ? 10.923 -0.238 -7.378 1.00 79.50 101 GLY A N 1
ATOM 752 C CA . GLY A 1 101 ? 11.173 -0.088 -5.941 1.00 79.50 101 GLY A CA 1
ATOM 753 C C . GLY A 1 101 ? 10.120 0.700 -5.155 1.00 79.50 101 GLY A C 1
ATOM 754 O O . GLY A 1 101 ? 10.289 0.826 -3.947 1.00 79.50 101 GLY A O 1
ATOM 755 N N . MET A 1 102 ? 9.027 1.164 -5.777 1.00 89.19 102 MET A N 1
ATOM 756 C CA . MET A 1 102 ? 7.907 1.826 -5.080 1.00 89.19 102 MET A CA 1
ATOM 757 C C . MET A 1 102 ? 7.382 1.000 -3.898 1.00 89.19 102 MET A C 1
ATOM 759 O O . MET A 1 102 ? 7.216 1.532 -2.805 1.00 89.19 102 MET A O 1
ATOM 763 N N . TRP A 1 103 ? 7.196 -0.309 -4.100 1.00 88.50 103 TRP A N 1
ATOM 764 C CA . TRP A 1 103 ? 6.701 -1.233 -3.075 1.00 88.50 103 TRP A CA 1
ATOM 765 C C . TRP A 1 103 ? 7.615 -1.361 -1.853 1.00 88.50 103 TRP A C 1
ATOM 767 O O . TRP A 1 103 ? 7.126 -1.681 -0.779 1.00 88.50 103 TRP A O 1
ATOM 777 N N . ARG A 1 104 ? 8.916 -1.046 -1.964 1.00 87.62 104 ARG A N 1
ATOM 778 C CA . ARG A 1 104 ? 9.818 -0.985 -0.793 1.00 87.62 104 ARG A CA 1
ATOM 779 C C . ARG A 1 104 ? 9.451 0.151 0.168 1.00 87.62 104 ARG A C 1
ATOM 781 O O . ARG A 1 104 ? 9.918 0.172 1.299 1.00 87.62 104 ARG A O 1
ATOM 788 N N . GLY A 1 105 ? 8.677 1.122 -0.312 1.00 91.44 105 GLY A N 1
ATOM 789 C CA . GLY A 1 105 ? 8.152 2.221 0.479 1.00 91.44 105 GLY A CA 1
ATOM 790 C C . GLY A 1 105 ? 6.783 1.950 1.090 1.00 91.44 105 GLY A C 1
ATOM 791 O O . GLY A 1 105 ? 6.253 2.868 1.701 1.00 91.44 105 GLY A O 1
ATOM 792 N N . LEU A 1 106 ? 6.179 0.771 0.906 1.00 94.88 106 LEU A N 1
ATOM 793 C CA . LEU A 1 106 ? 4.845 0.509 1.445 1.00 94.88 106 LEU A CA 1
ATOM 794 C C . LEU A 1 106 ? 4.844 0.688 2.969 1.00 94.88 106 LEU A C 1
ATOM 796 O O . LEU A 1 106 ? 5.599 0.029 3.689 1.00 94.88 106 LEU A O 1
ATOM 800 N N . GLN A 1 107 ? 4.006 1.598 3.454 1.00 96.00 107 GLN A N 1
ATOM 801 C CA . GLN A 1 107 ? 3.901 1.890 4.874 1.00 96.00 107 GLN A CA 1
ATOM 802 C C . GLN A 1 107 ? 2.463 2.160 5.310 1.00 96.00 107 GLN A C 1
ATOM 804 O O . GLN A 1 107 ? 1.600 2.521 4.509 1.00 96.00 107 GLN A O 1
ATOM 809 N N . VAL A 1 108 ? 2.265 2.035 6.615 1.00 97.12 108 VAL A N 1
ATOM 810 C CA . VAL A 1 108 ? 1.076 2.419 7.363 1.00 97.12 108 VAL A CA 1
ATOM 811 C C . VAL A 1 108 ? 1.501 3.456 8.381 1.00 97.12 108 VAL A C 1
ATOM 813 O O . VAL A 1 108 ? 2.434 3.230 9.155 1.00 97.12 108 VAL A O 1
ATOM 816 N N . ARG A 1 109 ? 0.835 4.605 8.379 1.00 96.12 109 ARG A N 1
ATOM 817 C CA . ARG A 1 109 ? 1.117 5.677 9.332 1.00 96.12 109 ARG A CA 1
ATOM 818 C C . ARG A 1 109 ? -0.145 6.348 9.824 1.00 96.12 109 ARG A C 1
ATOM 820 O O . ARG A 1 109 ? -1.125 6.413 9.088 1.00 96.12 109 ARG A O 1
ATOM 827 N N . ASN A 1 110 ? -0.099 6.930 11.014 1.00 95.94 110 ASN A N 1
ATOM 828 C CA . ASN A 1 110 ? -1.188 7.784 11.465 1.00 95.94 110 ASN A CA 1
ATOM 829 C C . ASN A 1 110 ? -1.159 9.162 10.776 1.00 95.94 110 ASN A C 1
ATOM 831 O O . ASN A 1 110 ? -0.130 9.639 10.276 1.00 95.94 110 ASN A O 1
ATOM 835 N N . SER A 1 111 ? -2.321 9.801 10.768 1.00 92.19 111 SER A N 1
ATOM 836 C CA . SER A 1 111 ? -2.542 11.187 10.383 1.00 92.19 111 SER A CA 1
ATOM 837 C C . SER A 1 111 ? -3.370 11.843 11.478 1.00 92.19 111 SER A C 1
ATOM 839 O O . SER A 1 111 ? -4.570 11.606 11.582 1.00 92.19 111 SER A O 1
ATOM 841 N N . GLY A 1 112 ? -2.709 12.623 12.333 1.00 88.38 112 GLY A N 1
ATOM 842 C CA . GLY A 1 112 ? -3.320 13.084 13.579 1.00 88.38 112 GLY A CA 1
ATOM 843 C C . GLY A 1 112 ? -3.629 11.918 14.525 1.00 88.38 112 GLY A C 1
ATOM 844 O O . GLY A 1 112 ? -2.915 10.908 14.522 1.00 88.38 112 GLY A O 1
ATOM 845 N N . ALA A 1 113 ? -4.682 12.082 15.322 1.00 86.12 113 ALA A N 1
ATOM 846 C CA . ALA A 1 113 ? -5.106 11.118 16.337 1.00 86.12 113 ALA A CA 1
ATOM 847 C C . ALA A 1 113 ? -6.117 10.076 15.828 1.00 86.12 113 ALA A C 1
ATOM 849 O O . ALA A 1 113 ? -6.302 9.055 16.483 1.00 86.12 113 ALA A O 1
ATOM 850 N N . ASP A 1 114 ? -6.751 10.319 14.674 1.00 84.75 114 ASP A N 1
ATOM 851 C CA . ASP A 1 114 ? -7.995 9.620 14.310 1.00 84.75 114 ASP A CA 1
ATOM 852 C C . ASP A 1 114 ? -7.968 8.947 12.931 1.00 84.75 114 ASP A C 1
ATOM 854 O O . ASP A 1 114 ? -8.913 8.256 12.561 1.00 84.75 114 ASP A O 1
ATOM 858 N N . ALA A 1 115 ? -6.893 9.112 12.158 1.00 88.31 115 ALA A N 1
ATOM 859 C CA . ALA A 1 115 ? -6.795 8.537 10.821 1.00 88.31 115 ALA A CA 1
ATOM 860 C C . ALA A 1 115 ? -5.518 7.720 10.628 1.00 88.31 115 ALA A C 1
ATOM 862 O O . ALA A 1 115 ? -4.452 8.038 11.159 1.00 88.31 115 ALA A O 1
ATOM 863 N N . VAL A 1 116 ? -5.630 6.687 9.795 1.00 93.19 116 VAL A N 1
ATOM 864 C CA . VAL A 1 116 ? -4.520 5.846 9.344 1.00 93.19 116 VAL A CA 1
ATOM 865 C C . VAL A 1 116 ? -4.443 5.909 7.828 1.00 93.19 116 VAL A C 1
ATOM 867 O O . VAL A 1 116 ? -5.453 5.857 7.133 1.00 93.19 116 VAL A O 1
ATOM 870 N N . ILE A 1 117 ? -3.226 6.049 7.314 1.00 94.50 117 ILE A N 1
ATOM 871 C CA . ILE A 1 117 ? -2.931 6.190 5.894 1.00 94.50 117 ILE A CA 1
ATOM 872 C C . ILE A 1 117 ? -2.026 5.041 5.469 1.00 94.50 117 ILE A C 1
ATOM 874 O O . ILE A 1 117 ? -0.963 4.825 6.057 1.00 94.50 117 ILE A O 1
ATOM 878 N N . LEU A 1 118 ? -2.434 4.358 4.402 1.00 95.12 118 LEU A N 1
ATOM 879 C CA . LEU A 1 118 ? -1.581 3.474 3.617 1.00 95.12 118 LEU A CA 1
ATOM 880 C C . LEU A 1 118 ? -0.997 4.285 2.462 1.00 95.12 118 LEU A C 1
ATOM 882 O O . LEU A 1 118 ? -1.737 4.812 1.632 1.00 95.12 118 LEU A O 1
ATOM 886 N N . ASP A 1 119 ? 0.325 4.399 2.397 1.00 94.94 119 ASP A N 1
ATOM 887 C CA . ASP A 1 119 ? 0.995 5.104 1.306 1.00 94.94 119 ASP A CA 1
ATOM 888 C C . ASP A 1 119 ? 2.378 4.512 0.981 1.00 94.94 119 ASP A C 1
ATOM 890 O O . ASP A 1 119 ? 2.817 3.505 1.542 1.00 94.94 119 ASP A O 1
ATOM 894 N N . PHE A 1 120 ? 3.055 5.125 0.005 1.00 94.75 120 PHE A N 1
ATOM 895 C CA . PHE A 1 120 ? 4.401 4.741 -0.410 1.00 94.75 120 PHE A CA 1
ATOM 896 C C . PHE A 1 120 ? 5.445 5.766 0.051 1.00 94.75 120 PHE A C 1
ATOM 898 O O . PHE A 1 120 ? 5.704 6.755 -0.635 1.00 94.75 120 PHE A O 1
ATOM 905 N N . ALA A 1 121 ? 6.099 5.519 1.179 1.00 93.62 121 ALA A N 1
ATOM 906 C CA . ALA A 1 121 ? 7.171 6.347 1.719 1.00 93.62 121 ALA A CA 1
ATOM 907 C C . ALA A 1 121 ? 8.434 6.376 0.852 1.00 93.62 121 ALA A C 1
ATOM 909 O O . ALA A 1 121 ? 8.756 5.437 0.123 1.00 93.62 121 ALA A O 1
ATOM 910 N N . GLY A 1 122 ? 9.227 7.431 1.039 1.00 92.56 122 GLY A N 1
ATOM 911 C CA . 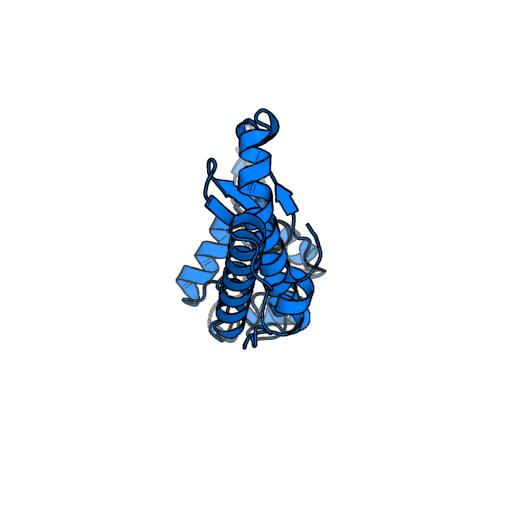GLY A 1 122 ? 10.579 7.528 0.502 1.00 92.56 122 GLY A CA 1
ATOM 912 C C . GLY A 1 122 ? 10.634 7.747 -1.009 1.00 92.56 122 GLY A C 1
ATOM 913 O O . GLY A 1 122 ? 9.664 8.153 -1.654 1.00 92.56 122 GLY A O 1
ATOM 914 N N . SER A 1 123 ? 11.817 7.514 -1.568 1.00 91.12 123 SER A N 1
ATOM 915 C CA . SER A 1 123 ? 12.092 7.672 -2.996 1.00 91.12 123 SER A CA 1
ATOM 916 C C . SER A 1 123 ? 12.862 6.470 -3.526 1.00 91.12 123 SER A C 1
ATOM 918 O O . SER A 1 123 ? 13.590 5.811 -2.787 1.00 91.12 123 SER A O 1
ATOM 920 N N . SER A 1 124 ? 12.712 6.191 -4.814 1.00 88.62 124 SER A N 1
ATOM 921 C CA . SER A 1 124 ? 13.442 5.133 -5.515 1.00 88.62 124 SER A CA 1
ATOM 922 C C . SER A 1 124 ? 13.821 5.585 -6.922 1.00 88.62 124 SER A C 1
ATOM 924 O O . SER A 1 124 ? 13.324 6.605 -7.405 1.00 88.62 124 SER A O 1
ATOM 926 N N . LEU A 1 125 ? 14.716 4.847 -7.585 1.00 87.31 125 LEU A N 1
ATOM 927 C CA . LEU A 1 125 ? 15.237 5.234 -8.897 1.00 87.31 125 LEU A CA 1
ATOM 928 C C . LEU A 1 125 ? 14.111 5.406 -9.920 1.00 87.31 125 LEU A C 1
ATOM 930 O O . LEU A 1 125 ? 13.239 4.554 -10.054 1.00 87.31 125 LEU A O 1
ATOM 934 N N . GLY A 1 126 ? 14.115 6.510 -10.648 1.00 82.94 126 GLY A N 1
ATOM 935 C CA . GLY A 1 126 ? 13.254 6.752 -11.791 1.00 82.94 126 GLY A CA 1
ATOM 936 C C . GLY A 1 126 ? 13.768 6.056 -13.047 1.00 82.94 126 GLY A C 1
ATOM 937 O O . GLY A 1 126 ? 14.960 5.790 -13.189 1.00 82.94 126 GLY A O 1
ATOM 938 N N . ALA A 1 127 ? 12.860 5.812 -13.992 1.00 77.81 127 ALA A N 1
ATOM 939 C CA . ALA A 1 127 ? 13.209 5.203 -15.271 1.00 77.81 127 ALA A CA 1
ATOM 940 C C . ALA A 1 127 ? 14.152 6.093 -16.103 1.00 77.81 127 ALA A C 1
ATOM 942 O O . ALA A 1 127 ? 15.052 5.585 -16.759 1.00 77.81 127 ALA A O 1
ATOM 943 N N . LYS A 1 128 ? 13.987 7.423 -16.069 1.00 74.88 128 LYS A N 1
ATOM 944 C CA . LYS A 1 128 ? 14.756 8.361 -16.903 1.00 74.88 128 LYS A CA 1
ATOM 945 C C . LYS A 1 128 ? 16.013 8.887 -16.200 1.00 74.88 128 LYS A C 1
ATOM 947 O O . LYS A 1 128 ? 16.020 9.107 -14.990 1.00 74.88 128 LYS A O 1
ATOM 952 N N . ARG A 1 129 ? 17.054 9.160 -16.993 1.00 63.91 129 ARG A N 1
ATOM 953 C CA . ARG A 1 129 ? 18.203 9.994 -16.602 1.00 63.91 129 ARG A CA 1
ATOM 954 C C . ARG A 1 129 ? 17.793 11.469 -16.688 1.00 63.91 129 ARG A C 1
ATOM 956 O O . ARG A 1 129 ? 17.104 11.845 -17.633 1.00 63.91 129 ARG A O 1
ATOM 963 N N . GLN A 1 130 ? 18.251 12.304 -15.759 1.00 57.84 130 GLN A N 1
ATOM 964 C CA . GLN A 1 130 ? 18.211 13.760 -15.919 1.00 57.84 130 GLN A CA 1
ATOM 965 C C . GLN A 1 130 ? 19.644 14.239 -16.135 1.00 57.84 130 GLN A C 1
ATOM 967 O O . GLN A 1 130 ? 20.525 13.950 -15.323 1.00 57.84 130 GLN A O 1
ATOM 972 N N . ALA A 1 131 ? 19.893 14.935 -17.245 1.00 55.78 131 ALA A N 1
ATOM 973 C CA . ALA A 1 131 ? 21.179 15.576 -17.470 1.00 55.78 131 ALA A CA 1
ATOM 974 C C . ALA A 1 131 ? 21.295 16.738 -16.480 1.00 55.78 131 ALA A C 1
ATOM 976 O O . ALA A 1 131 ? 20.643 17.766 -16.636 1.00 55.78 131 ALA A O 1
ATOM 977 N N . THR A 1 132 ? 22.074 16.549 -15.419 1.00 56.50 132 THR A N 1
ATOM 978 C CA . THR A 1 132 ? 22.390 17.622 -14.475 1.00 56.50 132 THR A CA 1
ATOM 979 C C . THR A 1 132 ? 23.781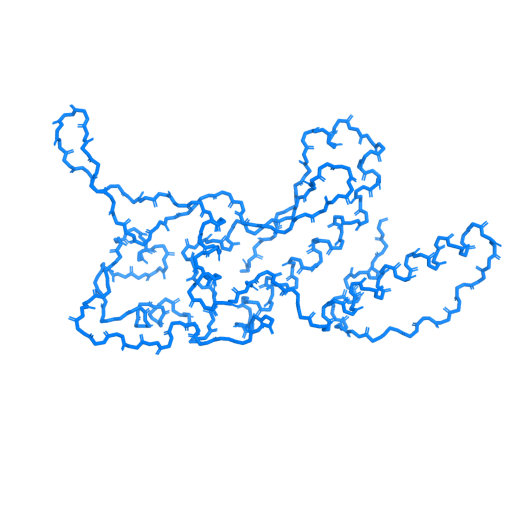 18.143 -14.813 1.00 56.50 132 THR A C 1
ATOM 981 O O . THR A 1 132 ? 24.732 17.363 -14.925 1.00 56.50 132 THR A O 1
ATOM 984 N N . LYS A 1 133 ? 23.906 19.459 -15.016 1.00 54.03 133 LYS A N 1
ATOM 985 C CA . LYS A 1 133 ? 25.215 20.112 -15.138 1.00 54.03 133 LYS A CA 1
ATOM 986 C C . LYS A 1 133 ? 25.846 20.176 -13.747 1.00 54.03 133 LYS A C 1
ATOM 988 O O . LYS A 1 133 ? 25.195 20.591 -12.790 1.00 54.03 133 LYS A O 1
ATOM 993 N N . THR A 1 134 ? 27.091 19.732 -13.611 1.00 59.91 134 THR A N 1
ATOM 994 C CA . THR A 1 134 ? 27.876 19.973 -12.393 1.00 59.91 134 THR A CA 1
ATOM 995 C C . THR A 1 134 ? 28.263 21.453 -12.301 1.00 59.91 134 THR A C 1
ATOM 997 O O . THR A 1 134 ? 28.217 22.168 -13.300 1.00 59.91 134 THR A O 1
ATOM 1000 N N . LYS A 1 135 ? 28.723 21.911 -11.123 1.00 57.88 135 LYS A N 1
ATOM 1001 C CA . LYS A 1 135 ? 29.340 23.248 -10.962 1.00 57.88 135 LYS A CA 1
ATOM 1002 C C . LYS A 1 135 ? 30.503 23.493 -11.943 1.00 57.88 135 LYS A C 1
ATOM 1004 O O . LYS A 1 135 ? 30.765 24.630 -12.295 1.00 57.88 135 LYS A O 1
ATOM 1009 N N . SER A 1 136 ? 31.153 22.427 -12.416 1.00 69.31 136 SER A N 1
ATOM 1010 C CA . SER A 1 136 ? 32.221 22.449 -13.425 1.00 69.31 136 SER A CA 1
ATOM 1011 C C . SER A 1 136 ? 31.735 22.324 -14.880 1.00 69.31 136 SER A C 1
ATOM 1013 O O . SER A 1 136 ? 32.529 22.030 -15.767 1.00 69.31 136 SER A O 1
ATOM 1015 N N . GLY A 1 137 ? 30.430 22.446 -15.146 1.00 61.75 137 GLY A N 1
ATOM 1016 C CA . GLY A 1 137 ? 29.855 22.385 -16.497 1.00 61.75 137 GLY A CA 1
ATOM 1017 C C . GLY A 1 137 ? 29.767 20.985 -17.124 1.00 61.75 137 GLY A C 1
ATOM 1018 O O . GLY A 1 137 ? 29.066 20.810 -18.121 1.00 61.75 137 GLY A O 1
ATOM 1019 N N . ARG A 1 138 ? 30.395 19.960 -16.530 1.00 57.88 138 ARG A N 1
ATOM 1020 C CA . ARG A 1 138 ? 30.300 18.568 -16.998 1.00 57.88 138 ARG A CA 1
ATOM 1021 C C . ARG A 1 138 ? 28.889 18.022 -16.771 1.00 57.88 138 ARG A C 1
ATOM 1023 O O . ARG A 1 138 ? 28.345 18.079 -15.669 1.00 57.88 138 ARG A O 1
ATOM 1030 N N . GLN A 1 139 ? 28.286 17.449 -17.810 1.00 55.97 139 GLN A N 1
ATOM 1031 C CA . GLN A 1 139 ? 27.030 16.719 -17.659 1.00 55.97 139 GLN A CA 1
ATOM 1032 C C . GLN A 1 139 ? 27.304 15.392 -16.946 1.00 55.97 139 GLN A C 1
ATOM 1034 O O . GLN A 1 139 ? 28.037 14.544 -17.451 1.00 55.97 139 GLN A O 1
ATOM 1039 N N . ARG A 1 140 ? 26.699 15.186 -15.772 1.00 53.47 140 ARG A N 1
ATOM 1040 C CA . ARG A 1 140 ? 26.619 13.859 -15.150 1.00 53.47 140 ARG A CA 1
ATOM 1041 C C . ARG A 1 140 ? 25.189 13.356 -15.274 1.00 53.47 140 ARG A C 1
ATOM 1043 O O . ARG A 1 140 ? 24.254 13.980 -14.778 1.00 53.47 140 ARG A O 1
ATOM 1050 N N . ALA A 1 141 ? 25.023 12.199 -15.906 1.00 59.75 141 ALA A N 1
ATOM 1051 C CA . ALA A 1 141 ? 23.771 11.463 -15.856 1.00 59.75 141 ALA A CA 1
ATOM 1052 C C . ALA A 1 141 ? 23.682 10.750 -14.501 1.00 59.75 141 ALA A C 1
ATOM 1054 O O . ALA A 1 141 ? 24.181 9.637 -14.346 1.00 59.75 141 ALA A O 1
ATOM 1055 N N . ARG A 1 142 ? 23.089 11.402 -13.498 1.00 63.94 142 ARG A N 1
ATOM 1056 C CA . ARG A 1 142 ? 22.753 10.730 -12.237 1.00 63.94 142 ARG A CA 1
ATOM 1057 C C . ARG A 1 142 ? 21.387 10.049 -12.366 1.00 63.94 142 ARG A C 1
ATOM 1059 O O . ARG A 1 142 ? 20.487 10.614 -12.998 1.00 63.94 142 ARG A O 1
ATOM 1066 N N . PRO A 1 143 ? 21.210 8.845 -11.797 1.00 67.31 143 PRO A N 1
ATOM 1067 C CA . PRO A 1 143 ? 19.888 8.258 -11.698 1.00 67.31 143 PRO A CA 1
ATOM 1068 C C . PRO A 1 143 ? 19.016 9.153 -10.809 1.00 67.31 143 PRO A C 1
ATOM 1070 O O . PRO A 1 143 ? 19.408 9.521 -9.702 1.00 67.31 143 PRO A O 1
ATOM 1073 N N . VAL A 1 144 ? 17.853 9.549 -11.321 1.00 81.12 144 VAL A N 1
ATOM 1074 C CA . VAL A 1 144 ? 16.936 10.448 -10.612 1.00 81.12 144 VAL A CA 1
ATOM 1075 C C . VAL A 1 144 ? 16.209 9.649 -9.546 1.00 81.12 144 VAL A C 1
ATOM 1077 O O . VAL A 1 144 ? 15.630 8.614 -9.857 1.00 81.12 144 VAL A O 1
ATOM 1080 N N . LEU A 1 145 ? 16.191 10.125 -8.306 1.00 87.00 145 LEU A N 1
ATOM 1081 C CA . LEU A 1 145 ? 15.284 9.585 -7.298 1.00 87.00 145 LEU A CA 1
ATOM 1082 C C . LEU A 1 145 ? 13.911 10.235 -7.460 1.00 87.00 145 LEU A C 1
ATOM 1084 O O . LEU A 1 145 ? 13.791 11.456 -7.503 1.00 87.00 145 LEU A O 1
ATOM 1088 N N . ILE A 1 146 ? 12.871 9.411 -7.550 1.00 87.00 146 ILE A N 1
ATOM 1089 C CA . ILE A 1 146 ? 11.478 9.844 -7.647 1.00 87.00 146 ILE A CA 1
ATOM 1090 C C . ILE A 1 146 ? 10.749 9.361 -6.398 1.00 87.00 146 ILE A C 1
ATOM 1092 O O . ILE A 1 146 ? 10.918 8.210 -5.985 1.00 87.00 146 ILE A O 1
ATOM 1096 N N . ARG A 1 147 ? 9.917 10.229 -5.813 1.00 91.62 147 ARG A N 1
ATOM 1097 C CA . ARG A 1 147 ? 9.071 9.876 -4.667 1.00 91.62 147 ARG A CA 1
ATOM 1098 C C . ARG A 1 147 ? 8.188 8.680 -5.011 1.00 91.62 147 ARG A C 1
ATOM 1100 O O . ARG A 1 147 ? 7.557 8.647 -6.070 1.00 91.62 147 ARG A O 1
ATOM 1107 N N . ASN A 1 148 ? 8.105 7.712 -4.104 1.00 92.19 148 ASN A N 1
ATOM 1108 C CA . ASN A 1 148 ? 7.345 6.490 -4.357 1.00 92.19 148 ASN A CA 1
ATOM 1109 C C . ASN A 1 148 ? 5.838 6.775 -4.497 1.00 92.19 148 ASN A C 1
ATOM 1111 O O . ASN A 1 148 ? 5.194 6.197 -5.369 1.00 92.19 148 ASN A O 1
ATOM 1115 N N . GLN A 1 149 ? 5.302 7.756 -3.763 1.00 91.25 149 GLN A N 1
ATOM 1116 C CA . GLN A 1 149 ? 3.929 8.250 -3.961 1.00 91.25 149 GLN A CA 1
ATOM 1117 C C . GLN A 1 149 ? 3.681 8.743 -5.395 1.00 91.25 149 GLN A C 1
ATOM 1119 O O . GLN A 1 149 ? 2.659 8.419 -5.992 1.00 91.25 149 GLN A O 1
ATOM 1124 N N . THR A 1 150 ? 4.631 9.471 -5.996 1.00 90.12 150 THR A N 1
ATOM 1125 C CA . THR A 1 150 ? 4.520 9.943 -7.388 1.00 90.12 150 THR A CA 1
ATOM 1126 C C . THR A 1 150 ? 4.476 8.778 -8.374 1.00 90.12 150 THR A C 1
ATOM 1128 O O . THR A 1 150 ? 3.768 8.851 -9.380 1.00 90.12 150 THR A O 1
ATOM 1131 N N . LYS A 1 151 ? 5.188 7.682 -8.091 1.00 87.38 151 LYS A N 1
ATOM 1132 C CA . LYS A 1 151 ? 5.100 6.454 -8.892 1.00 87.38 151 LYS A CA 1
ATOM 1133 C C . LYS A 1 151 ? 3.724 5.806 -8.764 1.00 87.38 151 LYS A C 1
ATOM 1135 O O . LYS A 1 151 ? 3.124 5.508 -9.792 1.00 87.38 151 LYS A O 1
ATOM 1140 N N . GLY A 1 152 ? 3.190 5.693 -7.547 1.00 87.88 152 GLY A N 1
ATOM 1141 C CA . GLY A 1 152 ? 1.830 5.194 -7.308 1.00 87.88 152 GLY A CA 1
ATOM 1142 C C . GLY A 1 152 ? 0.773 6.029 -8.033 1.00 87.88 152 GLY A C 1
ATOM 1143 O O . GLY A 1 152 ? -0.039 5.494 -8.781 1.00 87.88 152 GLY A O 1
ATOM 1144 N N . GLY A 1 153 ? 0.862 7.358 -7.934 1.00 87.44 153 GLY A N 1
ATOM 1145 C CA . GLY A 1 153 ? -0.013 8.275 -8.668 1.00 87.44 153 GLY A CA 1
ATOM 1146 C C . GLY A 1 153 ? 0.175 8.226 -10.190 1.00 87.44 153 GLY A C 1
ATOM 1147 O O . GLY A 1 153 ? -0.733 8.560 -10.944 1.00 87.44 153 GLY A O 1
ATOM 1148 N N . THR A 1 154 ? 1.340 7.803 -10.679 1.00 85.06 154 THR A N 1
ATOM 1149 C CA . THR A 1 154 ? 1.571 7.573 -12.114 1.00 85.06 154 THR A CA 1
ATOM 1150 C C . THR A 1 154 ? 0.887 6.293 -12.582 1.00 85.06 154 THR A C 1
ATOM 1152 O O . THR A 1 154 ? 0.286 6.312 -13.651 1.00 85.06 154 THR A O 1
ATOM 1155 N N . VAL A 1 155 ? 0.892 5.229 -11.768 1.00 82.31 155 VAL A N 1
ATOM 1156 C CA . VAL A 1 155 ? 0.073 4.036 -12.033 1.00 82.31 155 VAL A CA 1
ATOM 1157 C C . VAL A 1 155 ? -1.399 4.436 -12.105 1.00 82.31 155 VAL A C 1
ATOM 1159 O O . VAL A 1 155 ? -2.000 4.261 -13.157 1.00 82.31 155 VAL A O 1
ATOM 1162 N N . TRP A 1 156 ? -1.932 5.115 -11.082 1.00 85.69 156 TRP A N 1
ATOM 1163 C CA . TRP A 1 156 ? -3.321 5.598 -11.083 1.00 85.69 156 TRP A CA 1
ATOM 1164 C C . TRP A 1 156 ? -3.679 6.411 -12.334 1.00 85.69 156 TRP A C 1
ATOM 1166 O O . TRP A 1 156 ? -4.681 6.144 -12.987 1.00 85.69 156 TRP A O 1
ATOM 1176 N N . ARG A 1 157 ? -2.856 7.396 -12.713 1.00 85.06 157 ARG A N 1
ATOM 1177 C CA . ARG A 1 157 ? -3.151 8.248 -13.876 1.00 85.06 157 ARG A CA 1
ATOM 1178 C C . ARG A 1 157 ? -3.165 7.485 -15.200 1.00 85.06 157 ARG A C 1
ATOM 1180 O O . ARG A 1 157 ? -3.945 7.845 -16.076 1.00 85.06 157 ARG A O 1
ATOM 1187 N N . HIS A 1 158 ? -2.307 6.477 -15.359 1.00 78.81 158 HIS A N 1
ATOM 1188 C CA . HIS A 1 158 ? -2.185 5.740 -16.618 1.00 78.81 158 HIS A CA 1
ATOM 1189 C C . HIS A 1 158 ? -3.104 4.527 -16.715 1.00 78.81 158 HIS A C 1
ATOM 1191 O O . HIS A 1 158 ? -3.628 4.277 -17.794 1.00 78.81 158 HIS A O 1
ATOM 1197 N N . SER A 1 159 ? -3.293 3.778 -15.629 1.00 76.62 159 SER A N 1
ATOM 1198 C CA . SER A 1 159 ? -4.124 2.571 -15.628 1.00 76.62 159 SER A CA 1
ATOM 1199 C C . SER A 1 159 ? -5.500 2.767 -15.009 1.00 76.62 159 SER A C 1
ATOM 1201 O O . SER A 1 159 ? -6.312 1.856 -15.087 1.00 76.62 159 SER A O 1
ATOM 1203 N N . ARG A 1 160 ? -5.767 3.920 -14.375 1.00 84.12 160 ARG A N 1
ATOM 1204 C CA . ARG A 1 160 ? -6.980 4.162 -13.570 1.00 84.12 160 ARG A CA 1
ATOM 1205 C C . ARG A 1 160 ? -7.178 3.129 -12.456 1.00 84.12 160 ARG A C 1
ATOM 1207 O O . ARG A 1 160 ? -8.292 2.929 -11.992 1.00 84.12 160 ARG A O 1
ATOM 1214 N N . VAL A 1 161 ? -6.086 2.511 -11.993 1.00 82.56 161 VAL A N 1
ATOM 1215 C CA . VAL A 1 161 ? -6.100 1.536 -10.897 1.00 82.56 161 VAL A CA 1
ATOM 1216 C C . VAL A 1 161 ? -5.319 2.046 -9.705 1.00 82.56 161 VAL A C 1
ATOM 1218 O O . VAL A 1 161 ? -4.139 2.400 -9.806 1.00 82.56 161 VAL A O 1
ATOM 1221 N N . ASN A 1 162 ? -5.987 2.082 -8.554 1.00 87.69 162 ASN A N 1
ATOM 1222 C CA . ASN A 1 162 ? -5.344 2.375 -7.290 1.00 87.69 162 ASN A CA 1
ATOM 1223 C C . ASN A 1 162 ? -4.809 1.060 -6.722 1.00 87.69 162 ASN A C 1
ATOM 1225 O O . ASN A 1 162 ? -5.549 0.198 -6.263 1.00 87.69 162 ASN A O 1
ATOM 1229 N N . VAL A 1 163 ? -3.490 0.907 -6.755 1.00 86.19 163 VAL A N 1
ATOM 1230 C CA . VAL A 1 163 ? -2.818 -0.330 -6.336 1.00 86.19 163 VAL A CA 1
ATOM 1231 C C . VAL A 1 163 ? -2.925 -0.616 -4.834 1.00 86.19 163 VAL A C 1
ATOM 1233 O O . VAL A 1 163 ? -2.624 -1.731 -4.423 1.00 86.19 163 VAL A O 1
ATOM 1236 N N . LEU A 1 164 ? -3.329 0.372 -4.028 1.00 91.62 164 LEU A N 1
ATOM 1237 C CA . LEU A 1 164 ? -3.588 0.220 -2.592 1.00 91.62 164 LEU A CA 1
ATOM 1238 C C . LEU A 1 164 ? -5.075 0.043 -2.268 1.00 91.62 164 LEU A C 1
ATOM 1240 O O . LEU A 1 164 ? -5.422 -0.102 -1.100 1.00 91.62 164 LEU A O 1
ATOM 1244 N N . GLN A 1 165 ? -5.950 0.078 -3.275 1.00 91.44 165 GLN A N 1
ATOM 1245 C CA . GLN A 1 165 ? -7.384 -0.069 -3.073 1.00 91.44 165 GLN A CA 1
ATOM 1246 C C . GLN A 1 165 ? -7.701 -1.468 -2.518 1.00 91.44 165 GLN A C 1
ATOM 1248 O O . GLN A 1 165 ? -7.255 -2.469 -3.105 1.00 91.44 165 GLN A O 1
ATOM 1253 N N . PRO A 1 166 ? -8.469 -1.548 -1.417 1.00 91.31 166 PRO A N 1
ATOM 1254 C CA . PRO A 1 166 ? -9.039 -2.804 -0.958 1.00 91.31 166 PRO A CA 1
ATOM 1255 C C . PRO A 1 166 ? -10.040 -3.353 -1.979 1.00 91.31 166 PRO A C 1
ATOM 1257 O O . PRO A 1 166 ? -10.752 -2.603 -2.641 1.00 91.31 166 PRO A O 1
ATOM 1260 N N . THR A 1 167 ? -10.094 -4.669 -2.101 1.00 91.00 167 THR A N 1
ATOM 1261 C CA . THR A 1 167 ? -11.200 -5.396 -2.740 1.00 91.00 167 THR A CA 1
ATOM 1262 C C . THR A 1 167 ? -12.454 -5.344 -1.871 1.00 91.00 167 THR A C 1
ATOM 1264 O O . THR A 1 167 ? -12.373 -5.052 -0.677 1.00 91.00 167 THR A O 1
ATOM 1267 N N . ASP A 1 168 ? -13.602 -5.697 -2.442 1.00 90.50 168 ASP A N 1
ATOM 1268 C CA . ASP A 1 168 ? -14.864 -5.758 -1.697 1.00 90.50 168 ASP A CA 1
ATOM 1269 C C . ASP A 1 168 ? -14.781 -6.756 -0.533 1.00 90.50 168 ASP A C 1
ATOM 1271 O O . ASP A 1 168 ? -15.124 -6.413 0.594 1.00 90.50 168 ASP A O 1
ATOM 1275 N N . SER A 1 169 ? -14.177 -7.931 -0.743 1.00 88.44 169 SER A N 1
ATOM 1276 C CA . SER A 1 169 ? -13.978 -8.922 0.325 1.00 88.44 169 SER A CA 1
ATOM 1277 C C . SER A 1 169 ? -13.009 -8.461 1.422 1.00 88.44 169 SER A C 1
ATOM 1279 O O . SER A 1 169 ? -13.146 -8.862 2.580 1.00 88.44 169 SER A O 1
ATOM 1281 N N . GLU A 1 170 ? -12.014 -7.632 1.079 1.00 91.75 170 GLU A N 1
ATOM 1282 C CA . GLU A 1 170 ? -11.128 -6.989 2.060 1.00 91.75 170 GLU A CA 1
ATOM 1283 C C . GLU A 1 170 ? -11.885 -5.906 2.854 1.00 91.75 170 GLU A C 1
ATOM 1285 O O . GLU A 1 170 ? -11.709 -5.817 4.068 1.00 91.75 170 GLU A O 1
ATOM 1290 N N . ASN A 1 171 ? -12.761 -5.125 2.207 1.00 91.56 171 ASN A N 1
ATOM 1291 C CA . ASN A 1 171 ? -13.618 -4.138 2.874 1.00 91.56 171 ASN A CA 1
ATOM 1292 C C . ASN A 1 171 ? -14.632 -4.796 3.819 1.00 91.56 171 ASN A C 1
ATOM 1294 O O . ASN A 1 171 ? -14.776 -4.347 4.956 1.00 91.56 171 ASN A O 1
ATOM 1298 N N . GLU A 1 172 ? -15.287 -5.876 3.392 1.00 89.56 172 GLU A N 1
ATOM 1299 C CA . GLU A 1 172 ? -16.196 -6.657 4.239 1.00 89.56 172 GLU A CA 1
ATOM 1300 C C . GLU A 1 172 ? -15.480 -7.191 5.482 1.00 89.56 172 GLU A C 1
ATOM 1302 O O . GLU A 1 172 ? -15.972 -7.030 6.597 1.00 89.56 172 GLU A O 1
ATOM 1307 N N . ALA A 1 173 ? -14.272 -7.743 5.322 1.00 89.12 173 ALA A N 1
ATOM 1308 C CA . ALA A 1 173 ? -13.478 -8.239 6.444 1.00 89.12 173 ALA A CA 1
ATOM 1309 C C . ALA A 1 173 ? -13.064 -7.123 7.422 1.00 89.12 173 ALA A C 1
ATOM 1311 O O . ALA A 1 173 ? -13.060 -7.337 8.637 1.00 89.12 173 ALA A O 1
ATOM 1312 N N . LEU A 1 174 ? -12.741 -5.924 6.920 1.00 89.56 174 LEU A N 1
ATOM 1313 C CA . LEU A 1 174 ? -12.483 -4.754 7.766 1.00 89.56 174 LEU A CA 1
ATOM 1314 C C . LEU A 1 174 ? -13.742 -4.330 8.532 1.00 89.56 174 LEU A C 1
ATOM 1316 O O . LEU A 1 174 ? -13.670 -4.110 9.741 1.00 89.56 174 LEU A O 1
ATOM 1320 N N . GLY A 1 175 ? -14.893 -4.263 7.857 1.00 88.19 175 GLY A N 1
ATOM 1321 C CA . GLY A 1 175 ? -16.181 -3.948 8.480 1.00 88.19 175 GLY A CA 1
ATOM 1322 C C . GLY A 1 175 ? -16.563 -4.960 9.562 1.00 88.19 175 GLY A C 1
ATOM 1323 O O . GLY A 1 175 ? -16.911 -4.575 10.677 1.00 88.19 175 GLY A O 1
ATOM 1324 N N . ALA A 1 176 ? -16.401 -6.251 9.275 1.00 86.69 176 ALA A N 1
ATOM 1325 C CA . ALA A 1 176 ? -16.617 -7.341 10.220 1.00 86.69 176 ALA A CA 1
ATOM 1326 C C . ALA A 1 176 ? -15.719 -7.233 11.463 1.00 86.69 176 ALA A C 1
ATOM 1328 O O . ALA A 1 176 ? -16.181 -7.450 12.584 1.00 86.69 176 ALA A O 1
ATOM 1329 N N . ALA A 1 177 ? -14.446 -6.865 11.295 1.00 86.75 177 ALA A N 1
ATOM 1330 C CA . ALA A 1 177 ? -13.539 -6.667 12.422 1.00 86.75 177 ALA A CA 1
ATOM 1331 C C . ALA A 1 177 ? -13.948 -5.475 13.298 1.00 86.75 177 ALA A C 1
ATOM 1333 O O . ALA A 1 177 ? -13.957 -5.595 14.524 1.00 86.75 177 ALA A O 1
ATOM 1334 N N . VAL A 1 178 ? -14.342 -4.354 12.686 1.00 88.44 178 VAL A N 1
ATOM 1335 C CA . VAL A 1 178 ? -14.856 -3.185 13.418 1.00 88.44 178 VAL A CA 1
ATOM 1336 C C . VAL A 1 178 ? -16.131 -3.543 14.182 1.00 88.44 178 VAL A C 1
ATOM 1338 O O . VAL A 1 178 ? -16.229 -3.237 15.371 1.00 88.44 178 VAL A O 1
ATOM 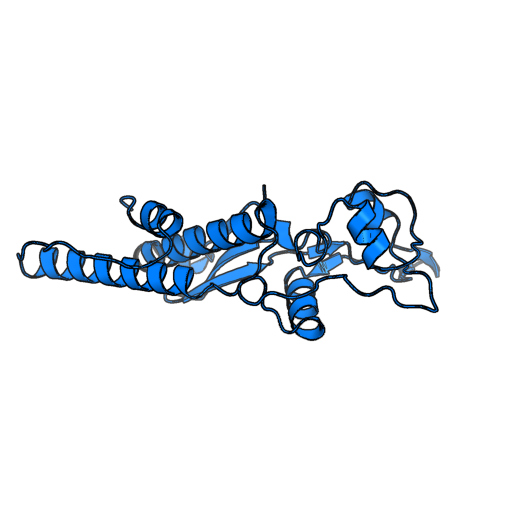1341 N N . ALA A 1 179 ? -17.072 -4.241 13.542 1.00 86.31 179 ALA A N 1
ATOM 1342 C CA . ALA A 1 179 ? -18.309 -4.694 14.174 1.00 86.31 179 ALA A CA 1
ATOM 1343 C C . ALA A 1 179 ? -18.032 -5.611 15.374 1.00 86.31 179 ALA A C 1
ATOM 1345 O O . ALA A 1 179 ? -18.579 -5.396 16.455 1.00 86.31 179 ALA A O 1
ATOM 1346 N N . ARG A 1 180 ? -17.111 -6.573 15.230 1.00 83.88 180 ARG A N 1
ATOM 1347 C CA . ARG A 1 180 ? -16.697 -7.457 16.327 1.00 83.88 180 ARG A CA 1
ATOM 1348 C C . ARG A 1 180 ? -16.087 -6.682 17.495 1.00 83.88 180 ARG A C 1
ATOM 1350 O O . ARG A 1 180 ? -16.389 -6.984 18.647 1.00 83.88 180 ARG A O 1
ATOM 1357 N N . TRP A 1 181 ? -15.242 -5.686 17.232 1.00 84.12 181 TRP A N 1
ATOM 1358 C CA . TRP A 1 181 ? -14.663 -4.857 18.294 1.00 84.12 181 TRP A CA 1
ATOM 1359 C C . TRP A 1 181 ? -15.699 -3.982 18.993 1.00 84.12 181 TRP A C 1
ATOM 1361 O O . TRP A 1 181 ? -15.633 -3.827 20.212 1.00 84.12 181 TRP A O 1
ATOM 1371 N N . ALA A 1 182 ? -16.657 -3.431 18.246 1.00 84.81 182 ALA A N 1
ATOM 1372 C CA . ALA A 1 182 ? -17.774 -2.693 18.820 1.00 84.81 182 ALA A CA 1
ATOM 1373 C C . ALA A 1 182 ? -18.626 -3.606 19.712 1.00 84.81 182 ALA A C 1
ATOM 1375 O O . ALA A 1 182 ? -18.912 -3.245 20.849 1.00 84.81 182 ALA A O 1
ATOM 1376 N N . GLN A 1 183 ? -18.942 -4.818 19.249 1.00 83.25 183 GLN A N 1
ATOM 1377 C CA . GLN A 1 183 ? -19.682 -5.808 20.029 1.00 83.25 183 GLN A CA 1
ATOM 1378 C C . GLN A 1 183 ? -18.943 -6.182 21.321 1.00 83.25 183 GLN A C 1
ATOM 1380 O O . GLN A 1 183 ? -19.543 -6.162 22.388 1.00 83.25 183 GLN A O 1
ATOM 1385 N N . GLN A 1 184 ? -17.635 -6.454 21.252 1.00 84.06 184 GLN A N 1
ATOM 1386 C CA . GLN A 1 184 ? -16.813 -6.738 22.436 1.00 84.06 184 GLN A CA 1
ATOM 1387 C C . GLN A 1 184 ? -16.817 -5.583 23.443 1.00 84.06 184 GLN A C 1
ATOM 1389 O O . GLN A 1 184 ? -16.884 -5.825 24.645 1.00 84.06 184 GLN A O 1
ATOM 1394 N N . LEU A 1 185 ? -16.752 -4.337 22.962 1.00 83.62 185 LEU A N 1
ATOM 1395 C CA . LEU A 1 185 ? -16.810 -3.156 23.819 1.00 83.62 185 LEU A CA 1
ATOM 1396 C C . LEU A 1 185 ? -18.183 -3.028 24.491 1.00 83.62 185 LEU A C 1
ATOM 1398 O O . LEU A 1 185 ? -18.243 -2.883 25.705 1.00 83.62 185 LEU A O 1
ATOM 1402 N N . ILE A 1 186 ? -19.268 -3.137 23.721 1.00 81.12 186 ILE A N 1
ATOM 1403 C CA . ILE A 1 186 ? -20.645 -3.062 24.227 1.00 81.12 186 ILE A CA 1
ATOM 1404 C C . ILE A 1 186 ? -20.889 -4.150 25.275 1.00 81.12 186 ILE A C 1
ATOM 1406 O O . ILE A 1 186 ? -21.365 -3.848 26.363 1.00 81.12 186 ILE A O 1
ATOM 1410 N N . SER A 1 187 ? -20.512 -5.395 24.982 1.00 83.38 187 SER A N 1
ATOM 1411 C CA . SER A 1 187 ? -20.614 -6.517 25.918 1.00 83.38 187 SER A CA 1
ATOM 1412 C C . SER A 1 187 ? -19.840 -6.270 27.210 1.00 83.38 187 SER A C 1
ATOM 1414 O O . SER A 1 187 ? -20.390 -6.460 28.291 1.00 83.38 187 SER A O 1
ATOM 1416 N N . ALA A 1 188 ? -18.596 -5.791 27.116 1.00 82.12 188 ALA A N 1
ATOM 1417 C CA . ALA A 1 188 ? -17.784 -5.480 28.290 1.00 82.12 188 ALA A CA 1
ATOM 1418 C C . ALA A 1 188 ? -18.364 -4.325 29.125 1.00 82.12 188 ALA A C 1
ATOM 1420 O O . ALA A 1 188 ? -18.253 -4.341 30.346 1.00 82.12 188 ALA A O 1
ATOM 1421 N N . THR A 1 189 ? -18.976 -3.324 28.486 1.00 85.00 189 THR A N 1
ATOM 1422 C CA . THR A 1 189 ? -19.552 -2.159 29.173 1.00 85.00 189 THR A CA 1
ATOM 1423 C C . THR A 1 189 ? -20.930 -2.441 29.769 1.00 85.00 189 THR A C 1
ATOM 1425 O O . THR A 1 189 ? -21.233 -1.943 30.848 1.00 85.00 189 THR A O 1
ATOM 1428 N N . LEU A 1 190 ? -21.769 -3.220 29.083 1.00 87.12 190 LEU A N 1
ATOM 1429 C CA . LEU A 1 190 ? -23.164 -3.463 29.469 1.00 87.12 190 LEU A CA 1
ATOM 1430 C C . LEU A 1 190 ? -23.382 -4.819 30.160 1.00 87.12 190 LEU A C 1
ATOM 1432 O O . LEU A 1 190 ? -24.508 -5.128 30.534 1.00 87.12 190 LEU A O 1
ATOM 1436 N N . GLY A 1 191 ? -22.333 -5.633 30.318 1.00 79.12 191 GLY A N 1
ATOM 1437 C CA . GLY A 1 191 ? -22.409 -6.941 30.979 1.00 79.12 191 GLY A CA 1
ATOM 1438 C C . GLY A 1 191 ? -23.119 -8.029 30.163 1.00 79.12 191 GLY A C 1
ATOM 1439 O O . GLY A 1 191 ? -23.615 -8.991 30.739 1.00 79.12 191 GLY A O 1
ATOM 1440 N N . GLY A 1 192 ? -23.200 -7.882 28.837 1.00 73.50 192 GLY A N 1
ATOM 1441 C CA . GLY A 1 192 ? -23.867 -8.842 27.950 1.00 73.50 192 GLY A CA 1
ATOM 1442 C C . GLY A 1 192 ? -22.911 -9.871 27.340 1.00 73.50 192 GLY A C 1
ATOM 1443 O O . GLY A 1 192 ? -21.757 -9.559 27.048 1.00 73.50 192 GLY A O 1
ATOM 1444 N N . GLU A 1 193 ? -23.391 -11.083 27.058 1.00 69.31 193 GLU A N 1
ATOM 1445 C CA . GLU A 1 193 ? -22.602 -12.090 26.339 1.00 69.31 193 GLU A CA 1
ATOM 1446 C C . GLU A 1 193 ? -22.522 -11.794 24.832 1.00 69.31 193 GLU A C 1
ATOM 1448 O O . GLU A 1 193 ? -23.499 -11.420 24.179 1.00 69.31 193 GLU A O 1
ATOM 1453 N N . VAL A 1 194 ? -21.331 -11.972 24.256 1.00 63.69 194 VAL A N 1
ATOM 1454 C CA . VAL A 1 194 ? -21.104 -11.839 22.811 1.00 63.69 194 VAL A CA 1
ATOM 1455 C C . VAL A 1 194 ? -21.701 -13.067 22.115 1.00 63.69 194 VAL A C 1
ATOM 1457 O O . VAL A 1 194 ? -21.081 -14.128 22.078 1.00 63.69 194 VAL A O 1
ATOM 1460 N N . GLY A 1 195 ? -22.899 -12.931 21.540 1.00 64.44 195 GLY A N 1
ATOM 1461 C CA . GLY A 1 195 ? -23.472 -13.952 20.655 1.00 64.44 195 GLY A CA 1
ATOM 1462 C C . GLY A 1 195 ? -22.577 -14.248 19.439 1.00 64.44 195 GLY A C 1
ATOM 1463 O O . GLY A 1 195 ? -21.722 -13.437 19.070 1.00 64.44 195 GLY A O 1
ATOM 1464 N N . ARG A 1 196 ? -22.765 -15.410 18.790 1.00 60.91 196 ARG A N 1
ATOM 1465 C CA . ARG A 1 196 ? -21.972 -15.803 17.606 1.00 60.91 196 ARG A CA 1
ATOM 1466 C C . ARG A 1 196 ? -22.095 -14.757 16.494 1.00 60.91 196 ARG A C 1
ATOM 1468 O O . ARG A 1 196 ? -23.166 -14.569 15.930 1.00 60.91 196 ARG A O 1
ATOM 1475 N N . PHE A 1 197 ? -20.971 -14.139 16.141 1.00 60.44 197 PHE A N 1
ATOM 1476 C CA . PHE A 1 197 ? -20.868 -13.251 14.988 1.00 60.44 197 PHE A CA 1
ATOM 1477 C C . PHE A 1 197 ? -20.559 -14.072 13.731 1.00 60.44 197 PHE A C 1
ATOM 1479 O O . PHE A 1 197 ? -19.485 -14.669 13.631 1.00 60.44 197 PHE A O 1
ATOM 1486 N N . SER A 1 198 ? -21.485 -14.118 12.770 1.00 62.03 198 SER A N 1
ATOM 1487 C CA . SER A 1 198 ? -21.207 -14.651 11.434 1.00 62.03 198 SER A CA 1
ATOM 1488 C C . SER A 1 198 ? -20.686 -13.522 10.543 1.00 62.03 198 SER A C 1
ATOM 1490 O O . SER A 1 198 ? -21.462 -12.687 10.084 1.00 62.03 198 SER A O 1
ATOM 1492 N N . SER A 1 199 ? -19.378 -13.471 10.301 1.00 62.34 199 SER A N 1
ATOM 1493 C CA . SER A 1 199 ? -18.796 -12.541 9.326 1.00 62.34 199 SER A CA 1
ATOM 1494 C C . SER A 1 199 ? -18.657 -13.198 7.956 1.00 62.34 199 SER A C 1
ATOM 1496 O O . SER A 1 199 ? -18.035 -14.259 7.863 1.00 62.34 199 SER A O 1
ATOM 1498 N N . SER A 1 200 ? -19.138 -12.545 6.897 1.00 65.94 200 SER A N 1
ATOM 1499 C CA . SER A 1 200 ? -18.627 -12.755 5.536 1.00 65.94 200 SER A CA 1
ATOM 1500 C C . SER A 1 200 ? -17.331 -11.948 5.334 1.00 65.94 200 SER A C 1
ATOM 1502 O O . SER A 1 200 ? -17.078 -10.985 6.061 1.00 65.94 200 SER A O 1
ATOM 1504 N N . GLY A 1 201 ? -16.462 -12.367 4.407 1.00 72.81 201 GLY A N 1
ATOM 1505 C CA . GLY A 1 201 ? -15.230 -11.643 4.055 1.00 72.81 201 GLY A CA 1
ATOM 1506 C C . GLY A 1 201 ? -14.008 -12.539 3.825 1.00 72.81 201 GLY A C 1
ATOM 1507 O O . GLY A 1 201 ? -14.086 -13.764 3.924 1.00 72.81 201 GLY A O 1
ATOM 1508 N N . ASP A 1 202 ? -12.859 -11.927 3.510 1.00 79.38 202 ASP A N 1
ATOM 1509 C CA . ASP A 1 202 ? -11.592 -12.647 3.299 1.00 79.38 202 ASP A CA 1
ATOM 1510 C C . ASP A 1 202 ? -11.155 -13.397 4.583 1.00 79.38 202 ASP A C 1
ATOM 1512 O O . ASP A 1 202 ? -10.823 -12.754 5.586 1.00 79.38 202 ASP A O 1
ATOM 1516 N N . PRO A 1 203 ? -11.103 -14.747 4.579 1.00 78.56 203 PRO A N 1
ATOM 1517 C CA . PRO A 1 203 ? -10.835 -15.533 5.784 1.00 78.56 203 PRO A CA 1
ATOM 1518 C C . PRO A 1 203 ? -9.407 -15.347 6.315 1.00 78.56 203 PRO A C 1
ATOM 1520 O O . PRO A 1 203 ? -9.175 -15.448 7.521 1.00 78.56 203 PRO A O 1
ATOM 1523 N N . VAL A 1 204 ? -8.441 -15.041 5.442 1.00 80.88 204 VAL A N 1
ATOM 1524 C CA . VAL A 1 204 ? -7.050 -14.792 5.840 1.00 80.88 204 VAL A CA 1
ATOM 1525 C C . VAL A 1 204 ? -6.948 -13.447 6.549 1.00 80.88 204 VAL A C 1
ATOM 1527 O O . VAL A 1 204 ? -6.279 -13.344 7.581 1.00 80.88 204 VAL A O 1
ATOM 1530 N N . LEU A 1 205 ? -7.620 -12.420 6.024 1.00 78.25 205 LEU A N 1
ATOM 1531 C CA . LEU A 1 205 ? -7.673 -11.113 6.671 1.00 78.25 205 LEU A CA 1
ATOM 1532 C C . LEU A 1 205 ? -8.434 -11.192 8.002 1.00 78.25 205 LEU A C 1
ATOM 1534 O O . LEU A 1 205 ? -7.914 -10.725 9.012 1.00 78.25 205 LEU A O 1
ATOM 1538 N N . LEU A 1 206 ? -9.583 -11.872 8.048 1.00 81.56 206 LEU A N 1
ATOM 1539 C CA . LEU A 1 206 ? -10.334 -12.102 9.289 1.00 81.56 206 LEU A CA 1
ATOM 1540 C C . LEU A 1 206 ? -9.479 -12.791 10.364 1.00 81.56 206 LEU A C 1
ATOM 1542 O O . LEU A 1 206 ? -9.449 -12.340 11.509 1.00 81.56 206 LEU A O 1
ATOM 1546 N N . ALA A 1 207 ? -8.713 -13.827 10.005 1.00 80.88 207 ALA A N 1
ATOM 1547 C CA . ALA A 1 207 ? -7.813 -14.509 10.937 1.00 80.88 207 ALA A CA 1
ATOM 1548 C C . ALA A 1 207 ? -6.684 -13.601 11.462 1.00 80.88 207 ALA A C 1
ATOM 1550 O O . ALA A 1 207 ? -6.259 -13.737 12.611 1.00 80.88 207 ALA A O 1
ATOM 1551 N N . ARG A 1 208 ? -6.194 -12.656 10.646 1.00 79.75 208 ARG A N 1
ATOM 1552 C CA . ARG A 1 208 ? -5.207 -11.648 11.077 1.00 79.75 208 ARG A CA 1
ATOM 1553 C C . ARG A 1 208 ? -5.819 -10.639 12.049 1.00 79.75 208 ARG A C 1
ATOM 1555 O O . ARG A 1 208 ? -5.153 -10.261 13.007 1.00 79.75 208 ARG A O 1
ATOM 1562 N N . LEU A 1 209 ? -7.071 -10.245 11.819 1.00 77.69 209 LEU A N 1
ATOM 1563 C CA . LEU A 1 209 ? -7.806 -9.271 12.633 1.00 77.69 209 LEU A CA 1
ATOM 1564 C C . LEU A 1 209 ? -8.363 -9.858 13.939 1.00 77.69 209 LEU A C 1
ATOM 1566 O O . LEU A 1 209 ? -8.600 -9.122 14.891 1.00 77.69 209 LEU A O 1
ATOM 1570 N N . ALA A 1 210 ? -8.540 -11.178 14.008 1.00 71.38 210 ALA A N 1
ATOM 1571 C CA . ALA A 1 210 ? -9.032 -11.882 15.192 1.00 71.38 210 ALA A CA 1
ATOM 1572 C C . ALA A 1 210 ? -7.990 -12.050 16.315 1.00 71.38 210 ALA A C 1
ATOM 1574 O O . ALA A 1 210 ? -8.339 -12.543 17.389 1.00 71.38 210 ALA A O 1
ATOM 1575 N N . ARG A 1 211 ? -6.720 -11.693 16.082 1.00 65.06 211 ARG A N 1
ATOM 1576 C CA . ARG A 1 211 ? -5.656 -11.845 17.083 1.00 65.06 211 ARG A CA 1
ATOM 1577 C C . ARG A 1 211 ? -5.842 -10.833 18.224 1.00 65.06 211 ARG A C 1
ATOM 1579 O O . ARG A 1 211 ? -6.145 -9.675 17.939 1.00 65.06 211 ARG A O 1
ATOM 1586 N N . PRO A 1 212 ? -5.663 -11.244 19.492 1.00 55.31 212 PRO A N 1
ATOM 1587 C CA . PRO A 1 212 ? -5.724 -10.322 20.621 1.00 55.31 212 PRO A CA 1
ATOM 1588 C C . PRO A 1 212 ? -4.664 -9.222 20.467 1.00 55.31 212 PRO A C 1
ATOM 1590 O O . PRO A 1 212 ? -3.535 -9.501 20.058 1.00 55.31 212 PRO A O 1
ATOM 1593 N N . ILE A 1 213 ? -5.081 -7.980 20.737 1.00 56.28 213 ILE A N 1
ATOM 1594 C CA . ILE A 1 213 ? -4.277 -6.759 20.587 1.00 56.28 213 ILE A CA 1
ATOM 1595 C C . ILE A 1 213 ? -3.481 -6.488 21.848 1.00 56.28 213 ILE A C 1
ATOM 1597 O O . ILE A 1 213 ? -4.093 -6.353 22.929 1.00 56.28 213 ILE A O 1
#

pLDDT: mean 81.07, std 11.52, range [53.47, 97.12]